Protein AF-A0A3D4YRD6-F1 (afdb_monomer)

Foldseek 3Di:
DDDDPDDPPVVVVQQPDCWWKWKFDQFFTQFTHQNNQVVLVHGGVVRGPHGPVVFFDPVQVVVVVVQNVCCVPPQDWDPWDWTWTAHPVRDTFTWIKTWGWDQDPNDIIIIITIGGCPVVVVVVVVVVVVVVVVVCCQQVPCWWKFKAFLVQATPFIHPNNCVVQVHDGVRRNVDGPLVFFDPVCSVVVVVVSVCCQVVVDQKDWDWGWTQHPVRDIFIKTKIKGFDADPVRGGGIIMITIDGCRVVVVVVVVVVVVVVVVVVVVLVVVLVVLLVVLVVLLVVLVVCVVVPPDPVCVVVSVVSNVVSVVSNVVSVVVVVVVCPDPDDPPPDDDDDDDPDDDDDDDDDDDDD

Nearest PDB structures (foldseek):
  9bkv-assembly1_B  TM=5.537E-01  e=3.696E-16  Escherichia coli
  9ce0-assembly1_B  TM=4.948E-01  e=9.786E-17  Escherichia coli
  4zp4-assembly1_A  TM=4.596E-01  e=4.567E-14  Mus musculus
  4zpk-assembly1_A  TM=4.489E-01  e=8.592E-13  Mus musculus
  5sy5-assembly4_E  TM=4.070E-01  e=6.514E-13  Mus musculus

Solvent-accessible surface area (backbone atoms only — not comparable to full-atom values): 19659 Å² total; per-residue (Å²): 136,85,79,77,81,79,76,79,62,61,64,60,53,54,44,69,33,100,52,25,38,35,31,30,43,100,63,20,27,72,40,46,20,55,49,33,18,51,72,34,64,48,55,37,78,79,47,42,69,38,48,53,67,78,31,39,30,75,90,32,41,66,60,51,54,51,50,52,55,45,37,75,72,70,63,52,52,62,75,76,39,82,38,37,33,30,24,77,85,67,50,76,42,45,25,35,39,36,47,37,71,44,76,53,96,89,36,82,30,29,43,33,44,43,41,80,38,51,70,57,53,49,51,54,47,53,49,51,53,48,54,50,52,50,52,48,52,50,50,69,32,88,44,18,34,32,34,28,36,84,90,39,32,35,75,44,58,21,55,38,34,24,65,75,35,64,42,55,52,70,66,45,48,78,35,41,62,62,80,36,34,36,76,90,49,36,66,62,50,51,51,52,51,48,35,45,75,71,60,78,38,67,60,52,75,47,78,49,45,35,46,28,70,90,71,48,77,45,38,30,42,39,37,40,37,66,41,59,49,97,87,68,47,68,66,33,31,42,39,40,37,38,84,40,45,68,59,51,54,52,52,49,52,47,55,51,50,53,53,49,50,53,53,50,54,52,49,53,54,49,51,51,55,48,51,57,38,49,51,55,40,52,52,44,53,47,45,58,72,73,65,54,52,88,82,48,48,66,57,46,52,48,51,41,53,52,38,52,50,51,52,53,53,52,55,54,52,50,67,71,68,64,74,72,98,75,74,83,79,89,68,94,75,89,82,83,89,91,79,82,83,88,82,82,86,84,77,94,80,90,133

Radius of gyration: 48.42 Å; Cα contacts (8 Å, |Δi|>4): 458; chains: 1; bounding box: 108×73×154 Å

Secondary structure (DSSP, 8-state):
---------HHHHHHT-SSEEEEE-SS-EEEE-HHHHHHTTS-HHHHTTS-GGGGB-GGGHHHHHHHHHHHHHH---PSPEEEEEE-TT--EEEEEEEEEEEEETTEEEEEEEEEE-HHHHHHHHHHHHHHHHHHHHHHH-SSEEEEE-TTSBEEEE-HHHHHHHT--HHHHHTSBGGGGB-HHHHHHHHHHHHHHHTTS-SEEEEEEEEE-TTS-EEEEEEEEEEEE-TTS-EEEEEEEEEE-HHHHHHHHHHHHHHHHHHHHHHHHHHHHHHHHHHHHHHHHHHHHHTT--TTTHHHHHHHHHHHHHHHHHHHHHHHHTT--S---------------PPPPP------

Sequence (351 aa):
MSSEPTTPDYRTIIESAPEAIVVYTPEKFLFLNSFAAEQLGSDPASLVGRSIMEFVHPDSAPVVIERIRELLKSGVGGGPLEVRFVSVSGTVIPAEIVSVPIIFEGQQAFLGLIRDISKRAEMERALRESEEKFGNAFRHSPHGMAFVSPDGRWLKANRALCEMLGYSEDELLERRFVDITHPDDVSTDVEQLHRLVAREISSYHRVKRYLTKDGGTICVSLAVSAVHNAEGLPIYFIGQIQDITRDRQLEEQRADAERMAGITETTIAVAHEMNNVLTVLMMNAQLLEDHASPEEIPEIAAEILSASSRIAATVQRLRKLGVPESVEYLGENKMLDLSHKPLKKPSKRGK

pLDDT: mean 84.65, std 17.02, range [24.73, 98.12]

Structure (mmCIF, N/CA/C/O backbone):
data_AF-A0A3D4YRD6-F1
#
_entry.id   AF-A0A3D4YRD6-F1
#
loop_
_atom_site.group_PDB
_atom_site.id
_atom_site.type_symbol
_atom_site.label_atom_id
_atom_site.label_alt_id
_atom_site.label_comp_id
_atom_site.label_asym_id
_atom_site.label_entity_id
_atom_site.label_seq_id
_atom_site.pdbx_PDB_ins_code
_atom_site.Cartn_x
_atom_site.Cartn_y
_atom_site.Cartn_z
_atom_site.occupancy
_atom_site.B_iso_or_equiv
_atom_site.auth_seq_id
_atom_site.auth_comp_id
_atom_site.auth_asym_id
_atom_site.auth_atom_id
_atom_site.pdbx_PDB_model_num
ATOM 1 N N . MET A 1 1 ? 32.145 32.328 -65.018 1.00 39.47 1 MET A N 1
ATOM 2 C CA . MET A 1 1 ? 32.739 31.565 -63.902 1.00 39.47 1 MET A CA 1
ATOM 3 C C . MET A 1 1 ? 31.588 30.907 -63.172 1.00 39.47 1 MET A C 1
ATOM 5 O O . MET A 1 1 ? 30.889 31.583 -62.433 1.00 39.47 1 MET A O 1
ATOM 9 N N . SER A 1 2 ? 31.307 29.649 -63.505 1.00 37.97 2 SER A N 1
ATOM 10 C CA . SER A 1 2 ? 30.264 28.861 -62.848 1.00 37.97 2 SER A CA 1
ATOM 11 C C . SER A 1 2 ? 30.845 28.291 -61.560 1.00 37.97 2 SER A C 1
ATOM 13 O O . SER A 1 2 ? 31.804 27.529 -61.614 1.00 37.97 2 SER A O 1
ATOM 15 N N . SER A 1 3 ? 30.309 28.707 -60.417 1.00 43.44 3 SER A N 1
ATOM 16 C CA . SER A 1 3 ? 30.557 28.072 -59.126 1.00 43.44 3 SER A CA 1
ATOM 17 C C . SER A 1 3 ? 29.750 26.776 -59.066 1.00 43.44 3 SER A C 1
ATOM 19 O O . SER A 1 3 ? 28.518 26.823 -59.049 1.00 43.44 3 SER A O 1
ATOM 21 N N . GLU A 1 4 ? 30.432 25.634 -59.080 1.00 42.34 4 GLU A N 1
ATOM 22 C CA . GLU A 1 4 ? 29.824 24.346 -58.742 1.00 42.34 4 GLU A CA 1
ATOM 23 C C . GLU A 1 4 ? 29.239 24.403 -57.319 1.00 42.34 4 GLU A C 1
ATOM 25 O O . GLU 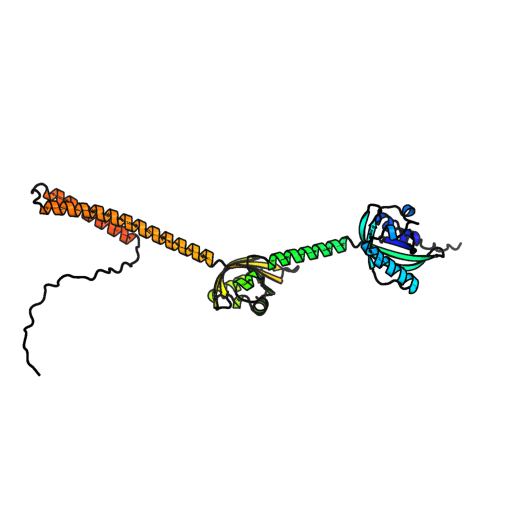A 1 4 ? 29.856 24.998 -56.430 1.00 42.34 4 GLU A O 1
ATOM 30 N N . PRO A 1 5 ? 28.055 23.817 -57.073 1.00 47.97 5 PRO A N 1
ATOM 31 C CA . PRO A 1 5 ? 27.544 23.671 -55.720 1.00 47.97 5 PRO A CA 1
ATOM 32 C C . PRO A 1 5 ? 28.448 22.694 -54.960 1.00 47.97 5 PRO A C 1
ATOM 34 O O . PRO A 1 5 ? 28.587 21.534 -55.345 1.00 47.97 5 PRO A O 1
ATOM 37 N N . THR A 1 6 ? 29.066 23.171 -53.882 1.00 55.88 6 THR A N 1
ATOM 38 C CA . THR A 1 6 ? 29.814 22.366 -52.915 1.00 55.88 6 THR A CA 1
ATOM 39 C C . THR A 1 6 ? 28.922 21.220 -52.444 1.00 55.88 6 THR A C 1
ATOM 41 O O . THR A 1 6 ? 27.894 21.449 -51.806 1.00 55.88 6 THR A O 1
ATOM 44 N N . THR A 1 7 ? 29.283 19.982 -52.785 1.00 54.50 7 THR A N 1
ATOM 45 C CA . THR A 1 7 ? 28.629 18.781 -52.256 1.00 54.50 7 THR A CA 1
ATOM 46 C C . THR A 1 7 ? 28.577 18.870 -50.729 1.00 54.50 7 THR A C 1
ATOM 48 O O . THR A 1 7 ? 29.619 19.138 -50.124 1.00 54.50 7 THR A O 1
ATOM 51 N N . PRO A 1 8 ? 27.409 18.672 -50.089 1.00 57.81 8 PRO A N 1
ATOM 52 C CA . PRO A 1 8 ? 27.334 18.626 -48.637 1.00 57.81 8 PRO A CA 1
ATOM 53 C C . PRO A 1 8 ? 28.269 17.536 -48.111 1.00 57.81 8 PRO A C 1
ATOM 55 O O . PRO A 1 8 ? 28.270 16.408 -48.608 1.00 57.81 8 PRO A O 1
ATOM 58 N N . ASP A 1 9 ? 29.084 17.885 -47.120 1.00 77.81 9 ASP A N 1
ATOM 59 C CA . ASP A 1 9 ? 30.034 16.961 -46.517 1.00 77.81 9 ASP A CA 1
ATOM 60 C C . ASP A 1 9 ? 29.302 15.982 -45.587 1.00 77.81 9 ASP A C 1
ATOM 62 O O . ASP A 1 9 ? 29.193 16.181 -44.375 1.00 77.81 9 ASP A O 1
ATOM 66 N N . TYR A 1 10 ? 28.760 14.914 -46.178 1.00 78.94 10 TYR A N 1
ATOM 67 C CA . TYR A 1 10 ? 28.071 13.838 -45.463 1.00 78.94 10 TYR A CA 1
ATOM 68 C C . TYR A 1 10 ? 28.936 13.202 -44.368 1.00 78.94 10 TYR A C 1
ATOM 70 O O . TYR A 1 10 ? 28.396 12.681 -43.393 1.00 78.94 10 TYR A O 1
ATOM 78 N N . ARG A 1 11 ? 30.269 13.278 -44.490 1.00 80.19 11 ARG A N 1
ATOM 79 C CA . ARG A 1 11 ? 31.194 12.781 -43.471 1.00 80.19 11 ARG A CA 1
ATOM 80 C C . ARG A 1 11 ? 31.084 13.599 -42.193 1.00 80.19 11 ARG A C 1
ATOM 82 O O . ARG A 1 11 ? 30.939 13.018 -41.127 1.00 80.19 11 ARG A O 1
ATOM 89 N N . THR A 1 12 ? 31.059 14.925 -42.305 1.00 82.62 12 THR A N 1
ATOM 90 C CA . THR A 1 12 ? 30.872 15.813 -41.148 1.00 82.62 12 THR A CA 1
ATOM 91 C C . THR A 1 12 ? 29.523 15.577 -40.457 1.00 82.62 12 THR A C 1
ATOM 93 O O . THR A 1 12 ? 29.452 15.616 -39.228 1.00 82.62 12 THR A O 1
ATOM 96 N N . ILE A 1 13 ? 28.464 15.274 -41.218 1.00 84.50 13 ILE A N 1
ATOM 97 C CA . ILE A 1 13 ? 27.135 14.962 -40.662 1.00 84.50 13 ILE A CA 1
ATOM 98 C C . ILE A 1 13 ? 27.170 13.666 -39.842 1.00 84.50 13 ILE A C 1
ATOM 100 O O . ILE A 1 13 ? 26.689 13.653 -38.713 1.00 84.50 13 ILE A O 1
ATOM 104 N N . ILE A 1 14 ? 27.743 12.591 -40.393 1.00 88.69 14 ILE A N 1
ATOM 105 C CA . ILE A 1 14 ? 27.849 11.291 -39.708 1.00 88.69 14 ILE A CA 1
ATOM 106 C C . ILE A 1 14 ? 28.752 11.398 -38.471 1.00 88.69 14 ILE A C 1
ATOM 108 O O . ILE A 1 14 ? 28.431 10.847 -37.419 1.00 88.69 14 ILE A O 1
ATOM 112 N N . GLU A 1 15 ? 29.852 12.143 -38.580 1.00 88.25 15 GLU A N 1
ATOM 113 C CA . GLU A 1 15 ? 30.809 12.332 -37.490 1.00 88.25 15 GLU A CA 1
ATOM 114 C C . GLU A 1 15 ? 30.209 13.108 -36.313 1.00 88.25 15 GLU A C 1
ATOM 116 O O . GLU A 1 15 ? 30.472 12.787 -35.158 1.00 88.25 15 GLU A O 1
ATOM 121 N N . SER A 1 16 ? 29.361 14.097 -36.609 1.00 83.19 16 SER A N 1
ATOM 122 C CA . SER A 1 16 ? 28.726 14.962 -35.603 1.00 83.19 16 SER A CA 1
ATOM 123 C C . SER A 1 16 ? 27.369 14.436 -35.121 1.00 83.19 16 SER A C 1
ATOM 125 O O . SER A 1 16 ? 26.697 15.106 -34.334 1.00 83.19 16 SER A O 1
ATOM 127 N N . ALA A 1 17 ? 26.921 13.280 -35.619 1.00 88.56 17 ALA A N 1
ATOM 128 C CA . ALA A 1 17 ? 25.635 12.709 -35.251 1.00 88.56 17 ALA A CA 1
ATOM 129 C C . ALA A 1 17 ? 25.641 12.286 -33.768 1.00 88.56 17 ALA A C 1
ATOM 131 O O . ALA A 1 17 ? 26.529 11.535 -33.360 1.00 88.56 17 ALA A O 1
ATOM 132 N N . PRO A 1 18 ? 24.639 12.686 -32.960 1.00 87.75 18 PRO A N 1
ATOM 133 C CA . PRO A 1 18 ? 24.501 12.254 -31.567 1.00 87.75 18 PRO A CA 1
ATOM 134 C C . PRO A 1 18 ? 23.902 10.837 -31.466 1.00 87.75 18 PRO A C 1
ATOM 136 O O . PRO A 1 18 ? 23.052 10.560 -30.621 1.00 87.75 18 PRO A O 1
ATOM 139 N N . GLU A 1 19 ? 24.290 9.955 -32.381 1.00 90.44 19 GLU A N 1
ATOM 140 C CA . GLU A 1 19 ? 23.866 8.561 -32.456 1.00 90.44 19 GLU A CA 1
ATOM 141 C C . GLU A 1 19 ? 25.090 7.724 -32.836 1.00 90.44 19 GLU A C 1
ATOM 143 O O . GLU A 1 19 ? 25.950 8.183 -33.594 1.00 90.44 19 GLU A O 1
ATOM 148 N N . ALA A 1 20 ? 25.216 6.522 -32.270 1.00 94.50 20 ALA A N 1
ATOM 149 C CA . ALA A 1 20 ? 26.377 5.683 -32.529 1.00 94.50 20 ALA A CA 1
ATOM 150 C C . ALA A 1 20 ? 26.211 5.021 -33.896 1.00 94.50 20 ALA A C 1
ATOM 152 O O . ALA A 1 20 ? 25.318 4.198 -34.105 1.00 94.50 20 ALA A O 1
ATOM 153 N N . ILE A 1 21 ? 27.075 5.408 -34.832 1.00 95.56 21 ILE A N 1
ATOM 154 C CA . ILE A 1 21 ? 27.045 4.936 -36.212 1.00 95.56 21 ILE A CA 1
ATOM 155 C C . ILE A 1 21 ? 28.297 4.110 -36.459 1.00 95.56 21 ILE A C 1
ATOM 157 O O . ILE A 1 21 ? 29.418 4.595 -36.297 1.00 95.56 21 ILE A O 1
ATOM 161 N N . VAL A 1 22 ? 28.101 2.869 -36.896 1.00 95.50 22 VAL A N 1
ATOM 162 C CA . VAL A 1 22 ? 29.190 1.947 -37.220 1.00 95.50 22 VAL A CA 1
ATOM 163 C C . VAL A 1 22 ? 29.002 1.358 -38.609 1.00 95.50 22 VAL A C 1
ATOM 165 O O . VAL A 1 22 ? 27.892 1.020 -39.011 1.00 95.50 22 VAL A O 1
ATOM 168 N N . VAL A 1 23 ? 30.097 1.185 -39.342 1.00 95.56 23 VAL A N 1
ATOM 169 C CA . VAL A 1 23 ? 30.136 0.317 -40.520 1.00 95.56 23 VAL A CA 1
ATOM 170 C C . VAL A 1 23 ? 30.997 -0.879 -40.185 1.00 95.56 23 VAL A C 1
ATOM 172 O O . VAL A 1 23 ? 32.118 -0.724 -39.702 1.00 95.56 23 VAL A O 1
ATOM 175 N N . TYR A 1 24 ? 30.493 -2.079 -40.436 1.00 95.25 24 TYR A N 1
ATOM 176 C CA . TYR A 1 24 ? 31.193 -3.297 -40.067 1.00 95.25 24 TYR A CA 1
ATOM 177 C C . TYR A 1 24 ? 30.973 -4.432 -41.058 1.00 95.25 24 TYR A C 1
ATOM 179 O O . TYR A 1 24 ? 30.022 -4.467 -41.834 1.00 95.25 24 TYR A O 1
ATOM 187 N N . THR A 1 25 ? 31.882 -5.389 -41.003 1.00 94.44 25 THR A N 1
ATOM 188 C CA . THR A 1 25 ? 31.773 -6.708 -41.632 1.00 94.44 25 THR A CA 1
ATOM 189 C C . THR A 1 25 ? 31.546 -7.739 -40.529 1.00 94.44 25 THR A C 1
ATOM 191 O O . THR A 1 25 ? 31.795 -7.420 -39.366 1.00 94.44 25 THR A O 1
ATOM 194 N N . PRO A 1 26 ? 31.150 -8.986 -40.840 1.00 91.31 26 PRO A N 1
ATOM 195 C CA . PRO A 1 26 ? 31.038 -10.037 -39.824 1.00 91.31 26 PRO A CA 1
ATOM 196 C C . PRO A 1 26 ? 32.294 -10.213 -38.957 1.00 91.31 26 PRO A C 1
ATOM 198 O O . PRO A 1 26 ? 32.199 -10.704 -37.837 1.00 91.31 26 PRO A O 1
ATOM 201 N N . GLU A 1 27 ? 33.458 -9.825 -39.482 1.00 91.56 27 GLU A N 1
ATOM 202 C CA . GLU A 1 27 ? 34.746 -9.997 -38.823 1.00 91.56 27 GLU A CA 1
ATOM 203 C C . GLU A 1 27 ? 35.192 -8.772 -38.036 1.00 91.56 27 GLU A C 1
ATOM 205 O O . GLU A 1 27 ? 35.807 -8.952 -36.995 1.00 91.56 27 GLU A O 1
ATOM 210 N N . LYS A 1 28 ? 34.940 -7.548 -38.519 1.00 95.62 28 LYS A N 1
ATOM 211 C CA . LYS A 1 28 ? 35.575 -6.333 -37.981 1.00 95.62 28 LYS A CA 1
ATOM 212 C C . LYS A 1 28 ? 34.838 -5.035 -38.290 1.00 95.62 28 LYS A C 1
ATOM 214 O O . LYS A 1 28 ? 34.106 -4.956 -39.283 1.00 95.62 28 LYS A O 1
ATOM 219 N N . PHE A 1 29 ? 35.112 -3.997 -37.501 1.00 96.50 29 PHE A N 1
ATOM 220 C CA . PHE A 1 29 ? 34.695 -2.628 -37.812 1.00 96.50 29 PHE A CA 1
ATOM 221 C C . PHE A 1 29 ? 35.486 -2.051 -38.993 1.00 96.50 29 PHE A C 1
ATOM 223 O O . PHE A 1 29 ? 36.707 -2.188 -39.063 1.00 96.50 29 PHE A O 1
ATOM 230 N N . LEU A 1 30 ? 34.787 -1.387 -39.911 1.00 95.69 30 LEU A N 1
ATOM 231 C CA . LEU A 1 30 ? 35.360 -0.606 -41.013 1.00 95.69 30 LEU A CA 1
ATOM 232 C C . LEU A 1 30 ? 35.327 0.899 -40.720 1.00 95.69 30 LEU A C 1
ATOM 234 O O . LEU A 1 30 ? 36.216 1.625 -41.147 1.00 95.69 30 LEU A O 1
ATOM 238 N N . PHE A 1 31 ? 34.316 1.358 -39.983 1.00 94.88 31 PHE A N 1
ATOM 239 C CA . PHE A 1 31 ? 34.159 2.750 -39.573 1.00 94.88 31 PHE A CA 1
ATOM 240 C C . PHE A 1 31 ? 33.358 2.826 -38.271 1.00 94.88 31 PHE A C 1
ATOM 242 O O . PHE A 1 31 ? 32.445 2.028 -38.061 1.00 94.88 31 PHE A O 1
ATOM 249 N N . LEU A 1 32 ? 33.676 3.804 -37.427 1.00 95.38 32 LEU A N 1
ATOM 250 C CA . LEU A 1 32 ? 32.860 4.236 -36.296 1.00 95.38 32 LEU A CA 1
ATOM 251 C C . LEU A 1 32 ? 32.930 5.764 -36.242 1.00 95.38 32 LEU A C 1
ATOM 253 O O . LEU A 1 32 ? 34.019 6.312 -36.421 1.00 95.38 32 LEU A O 1
ATOM 257 N N . ASN A 1 33 ? 31.812 6.443 -35.985 1.00 94.94 33 ASN A N 1
ATOM 258 C CA . ASN A 1 33 ? 31.866 7.873 -35.679 1.00 94.94 33 ASN A CA 1
ATOM 259 C C . ASN A 1 33 ? 32.429 8.113 -34.267 1.00 94.94 33 ASN A C 1
ATOM 261 O O . ASN A 1 33 ? 32.451 7.204 -33.430 1.00 94.94 33 ASN A O 1
ATOM 265 N N . SER A 1 34 ? 32.853 9.349 -33.988 1.00 93.31 34 SER A N 1
ATOM 266 C CA . SER A 1 34 ? 33.369 9.749 -32.670 1.00 93.31 34 SER A CA 1
ATOM 267 C C . SER A 1 34 ? 32.424 9.364 -31.531 1.00 93.31 34 SER A C 1
ATOM 269 O O . SER A 1 34 ? 32.873 8.803 -30.537 1.00 93.31 34 SER A O 1
ATOM 271 N N . PHE A 1 35 ? 31.111 9.548 -31.705 1.00 94.06 35 PHE A N 1
ATOM 272 C CA . PHE A 1 35 ? 30.125 9.197 -30.681 1.00 94.06 35 PHE A CA 1
ATOM 273 C C . PHE A 1 35 ? 30.115 7.691 -30.346 1.00 94.06 35 PHE A C 1
ATOM 275 O O . PHE A 1 35 ? 30.119 7.318 -29.173 1.00 94.06 35 PHE A O 1
ATOM 282 N N . ALA A 1 36 ? 30.150 6.806 -31.350 1.00 93.75 36 ALA A N 1
ATOM 283 C CA . ALA A 1 36 ? 30.223 5.359 -31.127 1.00 93.75 36 ALA A CA 1
ATOM 284 C C . ALA A 1 36 ? 31.536 4.940 -30.445 1.00 93.75 36 ALA A C 1
ATOM 286 O O . ALA A 1 36 ? 31.534 4.078 -29.564 1.00 93.75 36 ALA A O 1
ATOM 287 N N . ALA A 1 37 ? 32.656 5.548 -30.839 1.00 92.88 37 ALA A N 1
ATOM 288 C CA . ALA A 1 37 ? 33.956 5.249 -30.249 1.00 92.88 37 ALA A CA 1
ATOM 289 C C . ALA A 1 37 ? 34.035 5.688 -28.776 1.00 92.88 37 ALA A C 1
ATOM 291 O O . ALA A 1 37 ? 34.474 4.908 -27.926 1.00 92.88 37 ALA A O 1
ATOM 292 N N . GLU A 1 38 ? 33.519 6.880 -28.461 1.00 91.56 38 GLU A N 1
ATOM 293 C CA . GLU A 1 38 ? 33.413 7.393 -27.092 1.00 91.56 38 GLU A CA 1
ATOM 294 C C . GLU A 1 38 ? 32.582 6.468 -26.195 1.00 91.56 38 GLU A C 1
ATOM 296 O O . GLU A 1 38 ? 33.012 6.153 -25.085 1.00 91.56 38 GLU A O 1
ATOM 301 N N . GLN A 1 39 ? 31.440 5.959 -26.680 1.00 89.75 39 GLN A N 1
ATOM 302 C CA . GLN A 1 39 ? 30.630 4.986 -25.933 1.00 89.75 39 GLN A CA 1
ATOM 303 C C . GLN A 1 39 ? 31.389 3.686 -25.640 1.00 89.75 39 GLN A C 1
ATOM 305 O O . GLN A 1 39 ? 31.255 3.114 -24.559 1.00 89.75 39 GLN A O 1
ATOM 310 N N . LEU A 1 40 ? 32.227 3.228 -26.572 1.00 90.00 40 LEU A N 1
ATOM 311 C CA . LEU A 1 40 ? 33.092 2.064 -26.368 1.00 90.00 40 LEU A CA 1
ATOM 312 C C . LEU A 1 40 ? 34.350 2.381 -25.539 1.00 90.00 40 LEU A C 1
ATOM 314 O O . LEU A 1 40 ? 35.116 1.466 -25.220 1.00 90.00 40 LEU A O 1
ATOM 318 N N . GLY A 1 41 ? 34.545 3.641 -25.140 1.00 89.44 41 GLY A N 1
ATOM 319 C CA . GLY A 1 41 ? 35.649 4.091 -24.296 1.00 89.44 41 GLY A CA 1
ATOM 320 C C . GLY A 1 41 ? 36.997 4.128 -25.017 1.00 89.44 41 GLY A C 1
ATOM 321 O O . GLY A 1 41 ? 38.024 3.863 -24.394 1.00 89.44 41 GLY A O 1
ATOM 322 N N . SER A 1 42 ? 37.010 4.394 -26.325 1.00 92.69 42 SER A N 1
ATOM 323 C CA . SER A 1 42 ? 38.236 4.442 -27.130 1.00 92.69 42 SER A CA 1
ATOM 324 C C . SER A 1 42 ? 38.128 5.470 -28.260 1.00 92.69 42 SER A C 1
ATOM 326 O O . SER A 1 42 ? 37.093 6.104 -28.435 1.00 92.69 42 SER A O 1
ATOM 328 N N . ASP A 1 43 ? 39.202 5.668 -29.019 1.00 92.38 43 ASP A N 1
ATOM 329 C CA . ASP A 1 43 ? 39.184 6.512 -30.212 1.00 92.38 43 ASP A CA 1
ATOM 330 C C . ASP A 1 43 ? 38.827 5.689 -31.469 1.00 92.38 43 ASP A C 1
ATOM 332 O O . ASP A 1 43 ? 39.125 4.490 -31.527 1.00 92.38 43 ASP A O 1
ATOM 336 N N . PRO A 1 44 ? 38.216 6.299 -32.505 1.00 91.81 44 PRO A N 1
ATOM 337 C CA . PRO A 1 44 ? 37.811 5.571 -33.707 1.00 91.81 44 PRO A CA 1
ATOM 338 C C . PRO A 1 44 ? 38.955 4.812 -34.395 1.00 91.81 44 PRO A C 1
ATOM 340 O O . PRO A 1 44 ? 38.750 3.693 -34.866 1.00 91.81 44 PRO A O 1
ATOM 343 N N . ALA A 1 45 ? 40.165 5.383 -34.442 1.00 92.19 45 ALA A N 1
ATOM 344 C CA . ALA A 1 45 ? 41.296 4.788 -35.154 1.00 92.19 45 ALA A CA 1
ATOM 345 C C . ALA A 1 45 ? 41.797 3.502 -34.477 1.00 92.19 45 ALA A C 1
ATOM 347 O O . ALA A 1 45 ? 42.200 2.569 -35.169 1.00 92.19 45 ALA A O 1
ATOM 348 N N . SER A 1 46 ? 41.711 3.426 -33.147 1.00 92.69 46 SER A N 1
ATOM 349 C CA . SER A 1 46 ? 42.026 2.222 -32.368 1.00 92.69 46 SER A CA 1
ATOM 350 C C . SER A 1 46 ? 40.975 1.111 -32.490 1.00 92.69 46 SER A C 1
ATOM 352 O O . SER A 1 46 ? 41.271 -0.051 -32.200 1.00 92.69 46 SER A O 1
ATOM 354 N N . LEU A 1 47 ? 39.741 1.446 -32.879 1.00 92.81 47 LEU A N 1
ATOM 355 C CA . LEU A 1 47 ? 38.627 0.498 -32.984 1.00 92.81 47 LEU A CA 1
ATOM 356 C C . LEU A 1 47 ? 38.438 -0.057 -34.400 1.00 92.81 47 LEU A C 1
ATOM 358 O O . LEU A 1 47 ? 38.023 -1.209 -34.558 1.00 92.81 47 LEU A O 1
ATOM 362 N N . VAL A 1 48 ? 38.763 0.723 -35.434 1.00 95.56 48 VAL A N 1
ATOM 363 C CA . VAL A 1 48 ? 38.716 0.255 -36.825 1.00 95.56 48 VAL A CA 1
ATOM 364 C C . VAL A 1 48 ? 39.665 -0.933 -37.013 1.00 95.56 48 VAL A C 1
ATOM 366 O O . VAL A 1 48 ? 40.823 -0.918 -36.607 1.00 95.56 48 VAL A O 1
ATOM 369 N N . GLY A 1 49 ? 39.163 -1.993 -37.643 1.00 94.19 49 GLY A N 1
ATOM 370 C CA . GLY A 1 49 ? 39.903 -3.226 -37.892 1.00 94.19 49 GLY A CA 1
ATOM 371 C C . GLY A 1 49 ? 39.824 -4.269 -36.775 1.00 94.19 49 GLY A C 1
ATOM 372 O O . GLY A 1 49 ? 40.127 -5.433 -37.044 1.00 94.19 49 GLY A O 1
ATOM 373 N N . ARG A 1 50 ? 39.373 -3.902 -35.568 1.00 95.94 50 ARG A N 1
ATOM 374 C CA . ARG A 1 50 ? 39.144 -4.852 -34.468 1.00 95.94 50 ARG A CA 1
ATOM 375 C C . ARG A 1 50 ? 37.892 -5.680 -34.691 1.00 95.94 50 ARG A C 1
ATOM 377 O O . ARG A 1 50 ? 36.973 -5.247 -35.394 1.00 95.94 50 ARG A O 1
ATOM 384 N N . SER A 1 51 ? 37.849 -6.856 -34.067 1.00 95.25 51 SER A N 1
ATOM 385 C CA . SER A 1 51 ? 36.703 -7.738 -34.215 1.00 95.25 51 SER A CA 1
ATOM 386 C C . SER A 1 51 ? 35.475 -7.178 -33.521 1.00 95.25 51 SER A C 1
ATOM 388 O O . SER A 1 51 ? 35.532 -6.795 -32.355 1.00 95.25 51 SER A O 1
ATOM 390 N N . ILE A 1 52 ? 34.335 -7.179 -34.218 1.00 93.75 52 ILE A N 1
ATOM 391 C CA . ILE A 1 52 ? 33.066 -6.732 -33.628 1.00 93.75 52 ILE A CA 1
ATOM 392 C C . ILE A 1 52 ? 32.671 -7.593 -32.422 1.00 93.75 52 ILE A C 1
ATOM 394 O O . ILE A 1 52 ? 32.052 -7.097 -31.487 1.00 93.75 52 ILE A O 1
ATOM 398 N N . MET A 1 53 ? 33.061 -8.873 -32.420 1.00 94.12 53 MET A N 1
ATOM 399 C CA . MET A 1 53 ? 32.713 -9.821 -31.360 1.00 94.12 53 MET A CA 1
ATOM 400 C C . MET A 1 53 ? 33.492 -9.567 -30.067 1.00 94.12 53 MET A C 1
ATOM 402 O O . MET A 1 53 ? 33.043 -10.005 -29.015 1.00 94.12 53 MET A O 1
ATOM 406 N N . GLU A 1 54 ? 34.609 -8.827 -30.112 1.00 93.50 54 GLU A N 1
ATOM 407 C CA . GLU A 1 54 ? 35.320 -8.383 -28.899 1.00 93.50 54 GLU A CA 1
ATOM 408 C C . GLU A 1 54 ? 34.454 -7.465 -28.027 1.00 93.50 54 GLU A C 1
ATOM 410 O O . GLU A 1 54 ? 34.659 -7.388 -26.819 1.00 93.50 54 GLU A O 1
ATOM 415 N N . PHE A 1 55 ? 33.480 -6.789 -28.640 1.00 93.88 55 PHE A N 1
ATOM 416 C CA . PHE A 1 55 ? 32.624 -5.803 -27.989 1.00 93.88 55 PHE A CA 1
ATOM 417 C C . PHE A 1 55 ? 31.210 -6.323 -27.756 1.00 93.88 55 PHE A C 1
ATOM 419 O O . PHE A 1 55 ? 30.373 -5.578 -27.265 1.00 93.88 55 PHE A O 1
ATOM 426 N N . VAL A 1 56 ? 30.908 -7.578 -28.093 1.00 94.31 56 VAL A N 1
ATOM 427 C CA . VAL A 1 56 ? 29.594 -8.185 -27.849 1.00 94.31 56 VAL A CA 1
ATOM 428 C C . VAL A 1 56 ? 29.673 -9.031 -26.585 1.00 94.31 56 VAL A C 1
ATOM 430 O O . VAL A 1 56 ? 30.525 -9.908 -26.458 1.00 94.31 56 VAL A O 1
ATOM 433 N N . HIS A 1 57 ? 28.762 -8.796 -25.644 1.00 95.69 57 HIS A N 1
ATOM 434 C CA . HIS A 1 57 ? 28.674 -9.601 -24.433 1.00 95.69 57 HIS A CA 1
ATOM 435 C C . HIS A 1 57 ? 28.374 -11.071 -24.786 1.00 95.69 57 HIS A C 1
ATOM 437 O O . HIS A 1 57 ? 27.534 -11.313 -25.660 1.00 95.69 57 HIS A O 1
ATOM 443 N N . PRO A 1 58 ? 28.968 -12.062 -24.089 1.00 94.06 58 PRO A N 1
ATOM 444 C CA . PRO A 1 58 ? 28.768 -13.484 -24.382 1.00 94.06 58 PRO A CA 1
ATOM 445 C C . PRO A 1 58 ? 27.297 -13.906 -24.518 1.00 94.06 58 PRO A C 1
ATOM 447 O O . PRO A 1 58 ? 26.952 -14.613 -25.460 1.00 94.06 58 PRO A O 1
ATOM 450 N N . ASP A 1 59 ? 26.416 -13.406 -23.645 1.00 94.69 59 ASP A N 1
ATOM 451 C CA . ASP A 1 59 ? 24.968 -13.679 -23.704 1.00 94.69 59 ASP A CA 1
ATOM 452 C C . ASP A 1 59 ? 24.290 -13.187 -24.993 1.00 94.69 59 ASP A C 1
ATOM 454 O O . ASP A 1 59 ? 23.287 -13.751 -25.425 1.00 94.69 59 ASP A O 1
ATOM 458 N N . SER A 1 60 ? 24.808 -12.120 -25.605 1.00 94.94 60 SER A N 1
ATOM 459 C CA . SER A 1 60 ? 24.266 -11.541 -26.838 1.00 94.94 60 SER A CA 1
ATOM 460 C C . SER A 1 60 ? 24.920 -12.115 -28.097 1.00 94.94 60 SER A C 1
ATOM 462 O O . SER A 1 60 ? 24.362 -11.970 -29.185 1.00 94.94 60 SER A O 1
ATOM 464 N N . ALA A 1 61 ? 26.057 -12.808 -27.977 1.00 93.94 61 ALA A N 1
ATOM 465 C CA . ALA A 1 61 ? 26.798 -13.345 -29.117 1.00 93.94 61 ALA A CA 1
ATOM 466 C C . ALA A 1 61 ? 25.971 -14.299 -30.008 1.00 93.94 61 ALA A C 1
ATOM 468 O O . ALA A 1 61 ? 26.004 -14.117 -31.228 1.00 93.94 61 ALA A O 1
ATOM 469 N N . PRO A 1 62 ? 25.176 -15.258 -29.477 1.00 95.00 62 PRO A N 1
ATOM 470 C CA . PRO A 1 62 ? 24.378 -16.151 -30.321 1.00 95.00 62 PRO A CA 1
ATOM 471 C C . PRO A 1 62 ? 23.382 -15.399 -31.211 1.00 95.00 62 PRO A C 1
ATOM 473 O O . PRO A 1 62 ? 23.278 -15.685 -32.404 1.00 95.00 62 PRO A O 1
ATOM 476 N N . VAL A 1 63 ? 22.705 -14.398 -30.644 1.00 92.88 63 VAL A N 1
ATOM 477 C CA . VAL A 1 63 ? 21.670 -13.622 -31.336 1.00 92.88 63 VAL A CA 1
ATOM 478 C C . VAL A 1 63 ? 22.287 -12.685 -32.377 1.00 92.88 63 VAL A C 1
ATOM 480 O O . VAL A 1 63 ? 21.763 -12.547 -33.481 1.00 92.88 63 VAL A O 1
ATOM 483 N N . VAL A 1 64 ? 23.451 -12.096 -32.080 1.00 92.75 64 VAL A N 1
ATOM 484 C CA . VAL A 1 64 ? 24.205 -11.286 -33.051 1.00 92.75 64 VAL A CA 1
ATOM 485 C C . VAL A 1 64 ? 24.690 -12.140 -34.228 1.00 92.75 64 VAL A C 1
ATOM 487 O O . VAL A 1 64 ? 24.550 -11.729 -35.380 1.00 92.75 64 VAL A O 1
ATOM 490 N N . ILE A 1 65 ? 25.214 -13.345 -33.974 1.00 92.56 65 ILE A N 1
ATOM 491 C CA . ILE A 1 65 ? 25.652 -14.278 -35.028 1.00 92.56 65 ILE A CA 1
ATOM 492 C C . ILE A 1 65 ? 24.481 -14.668 -35.936 1.00 92.56 65 ILE A C 1
ATOM 494 O O . ILE A 1 65 ? 24.626 -14.699 -37.161 1.00 92.56 65 ILE A O 1
ATOM 498 N N . GLU A 1 66 ? 23.324 -14.971 -35.350 1.00 90.81 66 GLU A N 1
ATOM 499 C CA . GLU A 1 66 ? 22.110 -15.274 -36.105 1.00 90.81 66 GLU A CA 1
ATOM 500 C C . GLU A 1 66 ? 21.681 -14.085 -36.968 1.00 90.81 66 GLU A C 1
ATOM 502 O O . GLU A 1 66 ? 21.503 -14.248 -38.177 1.00 90.81 66 GLU A O 1
ATOM 507 N N . ARG A 1 67 ? 21.649 -12.876 -36.396 1.00 89.56 67 ARG A N 1
ATOM 508 C CA . ARG A 1 67 ? 21.297 -11.657 -37.131 1.00 89.56 67 ARG A CA 1
ATOM 509 C C . ARG A 1 67 ? 22.238 -11.381 -38.305 1.00 89.56 67 ARG A C 1
ATOM 511 O O . ARG A 1 67 ? 21.777 -11.037 -39.390 1.00 89.56 67 ARG A O 1
ATOM 518 N N . ILE A 1 68 ? 23.549 -11.558 -38.129 1.00 90.56 68 ILE A N 1
ATOM 519 C CA . ILE A 1 68 ? 24.526 -11.406 -39.222 1.00 90.56 68 ILE A CA 1
ATOM 520 C C . ILE A 1 68 ? 24.267 -12.436 -40.327 1.00 90.56 68 ILE A C 1
ATOM 522 O O . ILE A 1 68 ? 24.313 -12.106 -41.512 1.00 90.56 68 ILE A O 1
ATOM 526 N N . ARG A 1 69 ? 23.957 -13.685 -39.959 1.00 89.50 69 ARG A N 1
ATOM 527 C CA . ARG A 1 69 ? 23.638 -14.742 -40.928 1.00 89.50 69 ARG A CA 1
ATOM 528 C C . ARG A 1 69 ? 22.382 -14.414 -41.736 1.00 89.50 69 ARG A C 1
ATOM 530 O O . ARG A 1 69 ? 22.354 -14.702 -42.931 1.00 89.50 69 ARG A O 1
ATOM 537 N N . GLU A 1 70 ? 21.360 -13.842 -41.108 1.00 87.38 70 GLU A N 1
ATOM 538 C CA . GLU A 1 70 ? 20.146 -13.390 -41.795 1.00 87.38 70 GLU A CA 1
ATOM 539 C C . GLU A 1 70 ? 20.445 -12.256 -42.773 1.00 87.38 70 GLU A C 1
ATOM 541 O O . GLU A 1 70 ? 20.090 -12.364 -43.946 1.00 87.38 70 GLU A O 1
ATOM 546 N N . LEU A 1 71 ? 21.174 -11.231 -42.324 1.00 86.12 71 LEU A N 1
ATOM 547 C CA . LEU A 1 71 ? 21.573 -10.090 -43.150 1.00 86.12 71 LEU A CA 1
ATOM 548 C C . LEU A 1 71 ? 22.338 -10.521 -44.409 1.00 86.12 71 LEU A C 1
ATOM 550 O O . LEU A 1 71 ? 22.066 -10.013 -45.496 1.00 86.12 71 LEU A O 1
ATOM 554 N N . LEU A 1 72 ? 23.251 -11.490 -44.280 1.00 86.00 72 LEU A N 1
ATOM 555 C CA . LEU A 1 72 ? 24.009 -12.049 -45.407 1.00 86.00 72 LEU A CA 1
ATOM 556 C C . LEU A 1 72 ? 23.136 -12.834 -46.398 1.00 86.00 72 LEU A C 1
ATOM 558 O O . LEU A 1 72 ? 23.469 -12.904 -47.578 1.00 86.00 72 LEU A O 1
ATOM 562 N N . LYS A 1 73 ? 22.048 -13.459 -45.932 1.00 84.38 73 LYS A N 1
ATOM 563 C CA . LYS A 1 73 ? 21.182 -14.310 -46.763 1.00 84.38 73 LYS A CA 1
ATOM 564 C C . LYS A 1 73 ? 20.064 -13.538 -47.453 1.00 84.38 73 LYS A C 1
ATOM 566 O O . LYS A 1 73 ? 19.796 -13.791 -48.622 1.00 84.38 73 LYS A O 1
ATOM 571 N N . SER A 1 74 ? 19.362 -12.679 -46.718 1.00 76.94 74 SER A N 1
ATOM 572 C CA . SER A 1 74 ? 18.127 -12.040 -47.186 1.00 76.94 74 SER A CA 1
ATOM 573 C C . SER A 1 74 ? 18.342 -10.618 -47.697 1.00 76.94 74 SER A C 1
ATOM 575 O O . SER A 1 74 ? 17.500 -10.114 -48.434 1.00 76.94 74 SER A O 1
ATOM 577 N N . GLY A 1 75 ? 19.436 -9.957 -47.298 1.00 69.06 75 GLY A N 1
ATOM 578 C CA . GLY A 1 75 ? 19.665 -8.543 -47.593 1.00 69.06 75 GLY A CA 1
ATOM 579 C C . GLY A 1 75 ? 18.662 -7.595 -46.920 1.00 69.06 75 GLY A C 1
ATOM 580 O O . GLY A 1 75 ? 18.638 -6.410 -47.242 1.00 69.06 75 GLY A O 1
ATOM 581 N N . VAL A 1 76 ? 17.833 -8.086 -45.993 1.00 67.19 76 VAL A N 1
ATOM 582 C CA . VAL A 1 76 ? 16.862 -7.272 -45.254 1.00 67.19 76 VAL A CA 1
ATOM 583 C C . VAL A 1 76 ? 17.347 -7.110 -43.821 1.00 67.19 76 VAL A C 1
ATOM 585 O O . VAL A 1 76 ? 17.515 -8.090 -43.095 1.00 67.19 76 VAL A O 1
ATOM 588 N N . GLY A 1 77 ? 17.553 -5.856 -43.414 1.00 63.19 77 GLY A N 1
ATOM 589 C CA . GLY A 1 77 ? 17.732 -5.500 -42.013 1.00 63.19 77 GLY A CA 1
ATOM 590 C C . GLY A 1 77 ? 16.475 -5.842 -41.230 1.00 63.19 77 GLY A C 1
ATOM 591 O O . GLY A 1 77 ? 15.426 -5.247 -41.463 1.00 63.19 77 GLY A O 1
ATOM 592 N N . GLY A 1 78 ? 16.554 -6.831 -40.340 1.00 68.56 78 GLY A N 1
ATOM 593 C CA . GLY A 1 78 ? 15.475 -7.094 -39.389 1.00 68.56 78 GLY A CA 1
ATOM 594 C C . GLY A 1 78 ? 15.211 -5.877 -38.492 1.00 68.56 78 GLY A C 1
ATOM 595 O O . GLY A 1 78 ? 16.031 -4.959 -38.417 1.00 68.56 78 GLY A O 1
ATOM 596 N N . GLY A 1 79 ? 14.087 -5.889 -37.771 1.00 83.44 79 GLY A N 1
ATOM 597 C CA . GLY A 1 79 ? 13.762 -4.852 -36.785 1.00 83.44 79 GLY A CA 1
ATOM 598 C C . GLY A 1 79 ? 14.813 -4.728 -35.670 1.00 83.44 79 GLY A C 1
ATOM 599 O O . GLY A 1 79 ? 15.733 -5.554 -35.600 1.00 83.44 79 GLY A O 1
ATOM 600 N N . PRO A 1 80 ? 14.690 -3.720 -34.795 1.00 89.38 80 PRO A N 1
ATOM 601 C CA . PRO A 1 80 ? 15.689 -3.461 -33.769 1.00 89.38 80 PRO A CA 1
ATOM 602 C C . PRO A 1 80 ? 15.981 -4.675 -32.892 1.00 89.38 80 PRO A C 1
ATOM 604 O O . PRO A 1 80 ? 15.088 -5.469 -32.589 1.00 89.38 80 PRO A O 1
ATOM 607 N N . LEU A 1 81 ? 17.252 -4.840 -32.536 1.00 91.31 81 LEU A N 1
ATOM 608 C CA . LEU A 1 81 ? 17.733 -5.954 -31.735 1.00 91.31 81 LEU A CA 1
ATOM 609 C C . LEU A 1 81 ? 18.382 -5.437 -30.456 1.00 91.31 81 LEU A C 1
ATOM 611 O O . LEU A 1 81 ? 19.360 -4.698 -30.517 1.00 91.31 81 LEU A O 1
ATOM 615 N N . GLU A 1 82 ? 17.883 -5.874 -29.305 1.00 93.31 82 GLU A N 1
ATOM 616 C CA . GLU A 1 82 ? 18.532 -5.599 -28.026 1.00 93.31 82 GLU A CA 1
ATOM 617 C C . GLU A 1 82 ? 19.754 -6.503 -27.835 1.00 93.31 82 GLU A C 1
ATOM 619 O O . GLU A 1 82 ? 19.682 -7.732 -27.912 1.00 93.31 82 GLU A O 1
ATOM 624 N N . VAL A 1 83 ? 20.893 -5.876 -27.575 1.00 93.38 83 VAL A N 1
ATOM 625 C CA . VAL A 1 83 ? 22.190 -6.510 -27.372 1.00 93.38 83 VAL A CA 1
ATOM 626 C C . VAL A 1 83 ? 22.892 -5.860 -26.190 1.00 93.38 83 VAL A C 1
ATOM 628 O O . VAL A 1 83 ? 22.630 -4.720 -25.815 1.00 93.38 83 VAL A O 1
ATOM 631 N N . ARG A 1 84 ? 23.814 -6.589 -25.576 1.00 94.75 84 ARG A N 1
ATOM 632 C CA . ARG A 1 84 ? 24.729 -6.035 -24.584 1.00 94.75 84 ARG A CA 1
ATOM 633 C C . ARG A 1 84 ? 26.089 -5.887 -25.237 1.00 94.75 84 ARG A C 1
ATOM 635 O O . ARG A 1 84 ? 26.678 -6.888 -25.644 1.00 94.75 84 ARG A O 1
ATOM 642 N N . PHE A 1 85 ? 26.571 -4.656 -25.336 1.00 93.44 85 PHE A N 1
ATOM 643 C CA . PHE A 1 85 ? 27.947 -4.384 -25.722 1.00 93.44 85 PHE A CA 1
ATOM 644 C C . PHE A 1 85 ? 28.850 -4.348 -24.490 1.00 93.44 85 PHE A C 1
ATOM 646 O O . PHE A 1 85 ? 28.387 -4.138 -23.371 1.00 93.44 85 PHE A O 1
ATOM 653 N N . VAL A 1 86 ? 30.141 -4.570 -24.698 1.00 93.88 86 VAL A N 1
ATOM 654 C CA . VAL A 1 86 ? 31.190 -4.471 -23.687 1.00 93.88 86 VAL A CA 1
ATOM 655 C C . VAL A 1 86 ? 32.200 -3.448 -24.189 1.00 93.88 86 VAL A C 1
ATOM 657 O O . VAL A 1 86 ? 32.745 -3.602 -25.279 1.00 93.88 86 VAL A O 1
ATOM 660 N N . SER A 1 87 ? 32.420 -2.381 -23.423 1.00 92.38 87 SER A N 1
ATOM 661 C CA . SER A 1 87 ? 33.416 -1.355 -23.743 1.00 92.38 87 SER A CA 1
ATOM 662 C C . SER A 1 87 ? 34.846 -1.893 -23.589 1.00 92.38 87 SER A C 1
ATOM 664 O O . SER A 1 87 ? 35.072 -2.947 -22.990 1.00 92.38 87 SER A O 1
ATOM 666 N N . VAL A 1 88 ? 35.849 -1.129 -24.036 1.00 91.50 88 VAL A N 1
ATOM 667 C CA . VAL A 1 88 ? 37.270 -1.478 -23.825 1.00 91.50 88 VAL A CA 1
ATOM 668 C C . VAL A 1 88 ? 37.623 -1.609 -22.334 1.00 91.50 88 VAL A C 1
ATOM 670 O O . VAL A 1 88 ? 38.489 -2.403 -21.974 1.00 91.50 88 VAL A O 1
ATOM 673 N N . SER A 1 89 ? 36.934 -0.875 -21.455 1.00 89.88 89 SER A N 1
ATOM 674 C CA . SER A 1 89 ? 37.111 -0.958 -19.998 1.00 89.88 89 SER A CA 1
ATOM 675 C C . SER A 1 89 ? 36.376 -2.135 -19.344 1.00 89.88 89 SER A C 1
ATOM 677 O O . SER A 1 89 ? 36.474 -2.301 -18.130 1.00 89.88 89 SER A O 1
ATOM 679 N N . GLY A 1 90 ? 35.621 -2.930 -20.110 1.00 88.62 90 GLY A N 1
ATOM 680 C CA . GLY A 1 90 ? 34.803 -4.032 -19.598 1.00 88.62 90 GLY A CA 1
ATOM 681 C C . GLY A 1 90 ? 33.414 -3.620 -19.098 1.00 88.62 90 GLY A C 1
ATOM 682 O O . GLY A 1 90 ? 32.704 -4.445 -18.524 1.00 88.62 90 GLY A O 1
ATOM 683 N N . THR A 1 91 ? 33.001 -2.365 -19.301 1.00 91.19 91 THR A N 1
ATOM 684 C CA . THR A 1 91 ? 31.667 -1.891 -18.908 1.00 91.19 91 THR A CA 1
ATOM 685 C C . THR A 1 91 ? 30.621 -2.472 -19.850 1.00 91.19 91 THR A C 1
ATOM 687 O O . THR A 1 91 ? 30.757 -2.364 -21.067 1.00 91.19 91 THR A O 1
ATOM 690 N N . VAL A 1 92 ? 29.561 -3.064 -19.298 1.00 92.94 92 VAL A N 1
ATOM 691 C CA . VAL A 1 92 ? 28.451 -3.599 -20.093 1.00 92.94 92 VAL A CA 1
ATOM 692 C C . VAL A 1 92 ? 27.448 -2.490 -20.394 1.00 92.94 92 VAL A C 1
ATOM 694 O O . VAL A 1 92 ? 26.917 -1.874 -19.473 1.00 92.94 92 VAL A O 1
ATOM 697 N N . ILE A 1 93 ? 27.167 -2.273 -21.675 1.00 92.19 93 ILE A N 1
ATOM 698 C CA . ILE A 1 93 ? 26.251 -1.247 -22.175 1.00 92.19 93 ILE A CA 1
ATOM 699 C C . ILE A 1 93 ? 25.075 -1.957 -22.856 1.00 92.19 93 ILE A C 1
ATOM 701 O O . ILE A 1 93 ? 25.259 -2.562 -23.917 1.00 92.19 93 ILE A O 1
ATOM 705 N N . PRO A 1 94 ? 23.867 -1.953 -22.267 1.00 93.44 94 PRO A N 1
ATOM 706 C CA . PRO A 1 94 ? 22.678 -2.409 -22.968 1.00 93.44 94 PRO A CA 1
ATOM 707 C C . PRO A 1 94 ? 22.359 -1.440 -24.110 1.00 93.44 94 PRO A C 1
ATOM 709 O O . PRO A 1 94 ? 22.233 -0.233 -23.908 1.00 93.44 94 PRO A O 1
ATOM 712 N N . ALA A 1 95 ? 22.202 -1.974 -25.313 1.00 92.94 95 ALA A N 1
ATOM 713 C CA . ALA A 1 95 ? 21.940 -1.184 -26.497 1.00 92.94 95 ALA A CA 1
ATOM 714 C C . ALA A 1 95 ? 20.954 -1.874 -27.435 1.00 92.94 95 ALA A C 1
ATOM 716 O O . ALA A 1 95 ? 20.818 -3.092 -27.462 1.00 92.94 95 ALA A O 1
ATOM 717 N N . GLU A 1 96 ? 20.291 -1.072 -28.245 1.00 94.44 96 GLU A N 1
ATOM 718 C CA . GLU A 1 96 ? 19.466 -1.512 -29.353 1.00 94.44 96 GLU A CA 1
ATOM 719 C C . GLU A 1 96 ? 20.239 -1.245 -30.648 1.00 94.44 96 GLU A C 1
ATOM 721 O O . GLU A 1 96 ? 20.712 -0.129 -30.864 1.00 94.44 96 GLU A O 1
ATOM 726 N N . ILE A 1 97 ? 20.404 -2.261 -31.496 1.00 93.12 97 ILE A N 1
ATOM 727 C CA . ILE A 1 97 ? 21.065 -2.132 -32.796 1.00 93.12 97 ILE A CA 1
ATOM 728 C C . ILE A 1 97 ? 20.091 -2.414 -33.939 1.00 93.12 97 ILE A C 1
ATOM 730 O O . ILE A 1 97 ? 19.376 -3.420 -33.952 1.00 93.12 97 ILE A O 1
ATOM 734 N N . VAL A 1 98 ? 20.106 -1.535 -34.936 1.00 93.06 98 VAL A N 1
ATOM 735 C CA . VAL A 1 98 ? 19.498 -1.764 -36.250 1.00 93.06 98 VAL A CA 1
ATOM 736 C C . VAL A 1 98 ? 20.616 -1.789 -37.277 1.00 93.06 98 VAL A C 1
ATOM 738 O O . VAL A 1 98 ? 21.413 -0.857 -37.336 1.00 93.06 98 VAL A O 1
ATOM 741 N N . SER A 1 99 ? 20.652 -2.831 -38.105 1.00 92.19 99 SER A N 1
ATOM 742 C CA . SER A 1 99 ? 21.678 -2.981 -39.136 1.00 92.19 99 SER A CA 1
ATOM 743 C C . SER A 1 99 ? 21.059 -3.162 -40.511 1.00 92.19 99 SER A C 1
ATOM 745 O O . SER A 1 99 ? 20.138 -3.963 -40.679 1.00 92.19 99 SER A O 1
ATOM 747 N N . VAL A 1 100 ? 21.603 -2.462 -41.503 1.00 90.81 100 VAL A N 1
ATOM 748 C CA . VAL A 1 100 ? 21.215 -2.581 -42.915 1.00 90.81 100 VAL A CA 1
ATOM 749 C C . VAL A 1 100 ? 22.438 -2.892 -43.783 1.00 90.81 100 VAL A C 1
ATOM 751 O O . VAL A 1 100 ? 23.529 -2.397 -43.492 1.00 90.81 100 VAL A O 1
ATOM 754 N N . PRO A 1 101 ? 22.308 -3.713 -44.838 1.00 91.12 101 PRO A N 1
ATOM 755 C CA . PRO A 1 101 ? 23.419 -3.990 -45.742 1.00 91.12 101 PRO A CA 1
ATOM 756 C C . PRO A 1 101 ? 23.730 -2.783 -46.627 1.00 91.12 101 PRO A C 1
ATOM 758 O O . PRO A 1 101 ? 22.828 -2.133 -47.155 1.00 91.12 101 PRO A O 1
ATOM 761 N N . ILE A 1 102 ? 25.018 -2.511 -46.815 1.00 91.50 102 ILE A N 1
ATOM 762 C CA . ILE A 1 102 ? 25.535 -1.440 -47.669 1.00 91.50 102 ILE A CA 1
ATOM 763 C C . ILE A 1 102 ? 26.765 -1.914 -48.455 1.00 91.50 102 ILE A C 1
ATOM 765 O O . ILE A 1 102 ? 27.385 -2.930 -48.134 1.00 91.50 102 ILE A O 1
ATOM 769 N N . ILE A 1 103 ? 27.145 -1.147 -49.476 1.00 91.44 103 ILE A N 1
ATOM 770 C CA . ILE A 1 103 ? 28.471 -1.239 -50.090 1.00 91.44 103 ILE A CA 1
ATOM 771 C C . ILE A 1 103 ? 29.306 -0.082 -49.551 1.00 91.44 103 ILE A C 1
ATOM 773 O O . ILE A 1 103 ? 28.949 1.078 -49.745 1.00 91.44 103 ILE A O 1
ATOM 777 N N . PHE A 1 104 ? 30.409 -0.398 -48.880 1.00 91.75 104 PHE A N 1
ATOM 778 C CA . PHE A 1 104 ? 31.336 0.577 -48.315 1.00 91.75 104 PHE A CA 1
ATOM 779 C C . PHE A 1 104 ? 32.716 0.355 -48.934 1.00 91.75 104 PHE A C 1
ATOM 781 O O . PHE A 1 104 ? 33.240 -0.753 -48.874 1.00 91.75 104 PHE A O 1
ATOM 788 N N . GLU A 1 105 ? 33.264 1.372 -49.605 1.00 89.94 105 GLU A N 1
ATOM 789 C CA . GLU A 1 105 ? 34.559 1.299 -50.313 1.00 89.94 105 GLU A CA 1
ATOM 790 C C . GLU A 1 105 ? 34.688 0.102 -51.284 1.00 89.94 105 GLU A C 1
ATOM 792 O O . GLU A 1 105 ? 35.752 -0.483 -51.463 1.00 89.94 105 GLU A O 1
ATOM 797 N N . GLY A 1 106 ? 33.581 -0.281 -51.932 1.00 88.88 106 GLY A N 1
ATOM 798 C CA . GLY A 1 106 ? 33.535 -1.412 -52.869 1.00 88.88 106 GLY A CA 1
ATOM 799 C C . GLY A 1 106 ? 33.414 -2.792 -52.209 1.00 88.88 106 GLY A C 1
ATOM 800 O O . GLY A 1 106 ? 33.330 -3.794 -52.917 1.00 88.88 106 GLY A O 1
ATOM 801 N N . GLN A 1 107 ? 33.344 -2.858 -50.877 1.00 91.06 107 GLN A N 1
ATOM 802 C CA . GLN A 1 107 ? 33.155 -4.081 -50.101 1.00 91.06 107 GLN A CA 1
ATOM 803 C C . GLN A 1 107 ? 31.723 -4.177 -49.544 1.00 91.06 107 GLN A C 1
ATOM 805 O O . GLN A 1 107 ? 31.121 -3.176 -49.158 1.00 91.06 107 GLN A O 1
ATOM 810 N N . GLN A 1 108 ? 31.168 -5.393 -49.474 1.00 91.12 108 GLN A N 1
ATOM 811 C CA . GLN A 1 108 ? 29.917 -5.642 -48.750 1.00 91.12 108 GLN A CA 1
ATOM 812 C C . GLN A 1 108 ? 30.118 -5.452 -47.242 1.00 91.12 108 GLN A C 1
ATOM 814 O O . GLN A 1 108 ? 30.981 -6.090 -46.636 1.00 91.12 108 GLN A O 1
ATOM 819 N N . ALA A 1 109 ? 29.301 -4.589 -46.647 1.00 94.19 109 ALA A N 1
ATOM 820 C CA . ALA A 1 109 ? 29.347 -4.242 -45.235 1.00 94.19 109 ALA A CA 1
ATOM 821 C C . ALA A 1 109 ? 27.932 -4.006 -44.686 1.00 94.19 109 ALA A C 1
ATOM 823 O O . ALA A 1 109 ? 26.936 -4.075 -45.408 1.00 94.19 109 ALA A O 1
ATOM 824 N N . PHE A 1 110 ? 27.846 -3.710 -43.397 1.00 93.88 110 PHE A N 1
ATOM 825 C CA . PHE A 1 110 ? 26.615 -3.358 -42.708 1.00 93.88 110 PHE A CA 1
ATOM 826 C C . PHE A 1 110 ? 26.766 -1.991 -42.062 1.00 93.88 110 PHE A C 1
ATOM 828 O O . PHE A 1 110 ? 27.774 -1.732 -41.410 1.00 93.88 110 PHE A O 1
ATOM 835 N N . LEU A 1 111 ? 25.756 -1.142 -42.225 1.00 93.25 111 LEU A N 1
ATOM 836 C CA . LEU A 1 111 ? 25.593 0.083 -41.4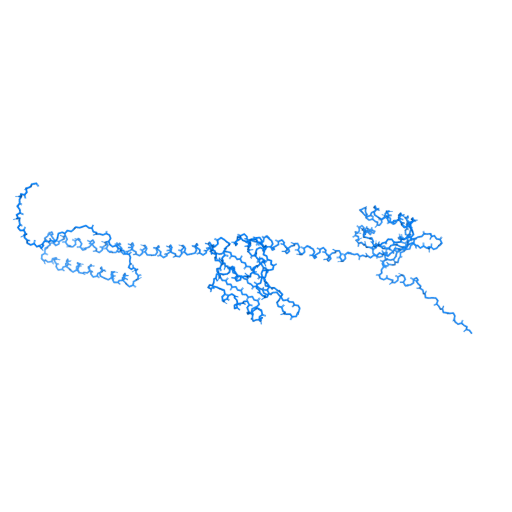56 1.00 93.25 111 LEU A CA 1
ATOM 837 C C . LEU A 1 111 ? 24.752 -0.246 -40.225 1.00 93.25 111 LEU A C 1
ATOM 839 O O . LEU A 1 111 ? 23.588 -0.619 -40.371 1.00 93.25 111 LEU A O 1
ATOM 843 N N . GLY A 1 112 ? 25.351 -0.133 -39.045 1.00 93.38 112 GLY A N 1
ATOM 844 C CA . GLY A 1 112 ? 24.698 -0.285 -37.753 1.00 93.38 112 GLY A CA 1
ATOM 845 C C . GLY A 1 112 ? 24.415 1.073 -37.119 1.00 93.38 112 GLY A C 1
ATOM 846 O O . GLY A 1 112 ? 25.312 1.910 -37.018 1.00 93.38 112 GLY A O 1
ATOM 847 N N . LEU A 1 113 ? 23.179 1.267 -36.671 1.00 93.69 113 LEU A N 1
ATOM 848 C CA . LEU A 1 113 ? 22.792 2.335 -35.755 1.00 93.69 113 LEU A CA 1
ATOM 849 C C . LEU A 1 113 ? 22.623 1.718 -34.375 1.00 93.69 113 LEU A C 1
ATOM 851 O O . LEU A 1 113 ? 21.823 0.795 -34.211 1.00 93.69 113 LEU A O 1
ATOM 855 N N . ILE A 1 114 ? 23.396 2.202 -33.410 1.00 93.44 114 ILE A N 1
ATOM 856 C CA . ILE A 1 114 ? 23.408 1.706 -32.040 1.00 93.44 114 ILE A CA 1
ATOM 857 C C . ILE A 1 114 ? 22.822 2.785 -31.134 1.00 93.44 114 ILE A C 1
ATOM 859 O O . ILE A 1 114 ? 23.253 3.939 -31.134 1.00 93.44 114 ILE A O 1
ATOM 863 N N . ARG A 1 115 ? 21.836 2.397 -30.334 1.00 92.19 115 ARG A N 1
ATOM 864 C CA . ARG A 1 115 ? 21.216 3.255 -29.333 1.00 92.19 115 ARG A CA 1
ATOM 865 C C . ARG A 1 115 ? 21.452 2.673 -27.957 1.00 92.19 115 ARG A C 1
ATOM 867 O O . ARG A 1 115 ? 20.969 1.589 -27.658 1.00 92.19 115 ARG A O 1
ATOM 874 N N . ASP A 1 116 ? 22.153 3.413 -27.110 1.00 90.25 116 ASP A N 1
ATOM 875 C CA . ASP A 1 116 ? 22.263 3.082 -25.693 1.00 90.25 116 ASP A CA 1
ATOM 876 C C . ASP A 1 116 ? 20.874 3.179 -25.035 1.00 90.25 116 ASP A C 1
ATOM 878 O O . ASP A 1 116 ? 20.208 4.218 -25.092 1.00 90.25 116 ASP A O 1
ATOM 882 N N . ILE A 1 117 ? 20.427 2.079 -24.429 1.00 90.81 117 ILE A N 1
ATOM 883 C CA . ILE A 1 117 ? 19.137 1.986 -23.738 1.00 90.81 117 ILE A CA 1
ATOM 884 C C . ILE A 1 117 ? 19.297 1.916 -22.216 1.00 90.81 117 ILE A C 1
ATOM 886 O O . ILE A 1 117 ? 18.313 1.673 -21.522 1.00 90.81 117 ILE A O 1
ATOM 890 N N . SER A 1 118 ? 20.490 2.177 -21.670 1.00 87.62 118 SER A N 1
ATOM 891 C CA . SER A 1 118 ? 20.795 2.108 -20.231 1.00 87.62 118 SER A CA 1
ATOM 892 C C . SER A 1 118 ? 19.813 2.921 -19.402 1.00 87.62 118 SER A C 1
ATOM 894 O O . SER A 1 118 ? 19.136 2.377 -18.533 1.00 87.62 118 SER A O 1
ATOM 896 N N . LYS A 1 119 ? 19.642 4.205 -19.736 1.00 87.38 119 LYS A N 1
ATOM 897 C CA . LYS A 1 119 ? 18.737 5.105 -19.008 1.00 87.38 119 LYS A CA 1
ATOM 898 C C . LYS A 1 119 ? 17.284 4.632 -19.060 1.00 87.38 119 LYS A C 1
ATOM 900 O O . LYS A 1 119 ? 16.573 4.714 -18.063 1.00 87.38 119 LYS A O 1
ATOM 905 N N . ARG A 1 120 ? 16.839 4.126 -20.215 1.00 86.25 120 ARG A N 1
ATOM 906 C CA . ARG A 1 120 ? 15.483 3.590 -20.385 1.00 86.25 120 ARG A CA 1
ATOM 907 C C . ARG A 1 120 ? 15.294 2.323 -19.551 1.00 86.25 120 ARG A C 1
ATOM 909 O O . ARG A 1 120 ? 14.340 2.246 -18.784 1.00 86.25 120 ARG A O 1
ATOM 916 N N . ALA A 1 121 ? 16.225 1.378 -19.647 1.00 83.88 121 ALA A N 1
ATOM 917 C CA . ALA A 1 121 ? 16.195 0.127 -18.900 1.00 83.88 121 ALA A CA 1
ATOM 918 C C . ALA A 1 121 ? 16.279 0.357 -17.380 1.00 83.88 121 ALA A C 1
ATOM 920 O O . ALA A 1 121 ? 15.635 -0.350 -16.609 1.00 83.88 121 ALA A O 1
ATOM 921 N N . GLU A 1 122 ? 17.048 1.350 -16.931 1.00 87.81 122 GLU A N 1
ATOM 922 C CA . GLU A 1 122 ? 17.102 1.772 -15.529 1.00 87.81 122 GLU A CA 1
ATOM 923 C C . GLU A 1 122 ? 15.784 2.369 -15.049 1.00 87.81 122 GLU A C 1
ATOM 925 O O . GLU A 1 122 ? 15.308 1.982 -13.985 1.00 87.81 122 GLU A O 1
ATOM 930 N N . MET A 1 123 ? 15.171 3.263 -15.829 1.00 86.94 123 MET A N 1
ATOM 931 C CA . MET A 1 123 ? 13.870 3.846 -15.492 1.00 86.94 123 MET A CA 1
ATOM 932 C C . MET A 1 123 ? 12.769 2.785 -15.432 1.00 86.94 123 MET A C 1
ATOM 934 O O . MET A 1 123 ? 11.998 2.761 -14.476 1.00 86.94 123 MET A O 1
ATOM 938 N N . GLU A 1 124 ? 12.719 1.879 -16.410 1.00 88.88 124 GLU A N 1
ATOM 939 C CA . GLU A 1 124 ? 11.754 0.775 -16.435 1.00 88.88 124 GLU A CA 1
ATOM 940 C C . GLU A 1 124 ? 11.963 -0.183 -15.252 1.00 88.88 124 GLU A C 1
ATOM 942 O O . GLU A 1 124 ? 10.995 -0.591 -14.606 1.00 88.88 124 GLU A O 1
ATOM 947 N N . ARG A 1 125 ? 13.218 -0.500 -14.905 1.00 87.88 125 ARG A N 1
ATOM 948 C CA . ARG A 1 125 ? 13.539 -1.322 -13.729 1.00 87.88 125 ARG A CA 1
ATOM 949 C C . ARG A 1 125 ? 13.151 -0.627 -12.429 1.00 87.88 125 ARG A C 1
ATOM 951 O O . ARG A 1 125 ? 12.508 -1.246 -11.590 1.00 87.88 125 ARG A O 1
ATOM 958 N N . ALA A 1 126 ? 13.503 0.646 -12.269 1.00 86.62 126 ALA A N 1
ATOM 959 C CA . ALA A 1 126 ? 13.171 1.421 -11.078 1.00 86.62 126 ALA A CA 1
ATOM 960 C C . ALA A 1 126 ? 11.652 1.551 -10.896 1.00 86.62 126 ALA A C 1
ATOM 962 O O . ALA A 1 126 ? 11.155 1.435 -9.775 1.00 86.62 126 ALA A O 1
ATOM 963 N N . LEU A 1 127 ? 10.910 1.738 -11.994 1.00 90.00 127 LEU A N 1
ATOM 964 C CA . LEU A 1 127 ? 9.451 1.735 -11.981 1.00 90.00 127 LEU A CA 1
ATOM 965 C C . LEU A 1 127 ? 8.915 0.377 -11.520 1.00 90.00 127 LEU A C 1
ATOM 967 O O . LEU A 1 127 ? 8.158 0.333 -10.553 1.00 90.00 127 LEU A O 1
ATOM 971 N N . ARG A 1 128 ? 9.367 -0.724 -12.135 1.00 89.88 128 ARG A N 1
ATOM 972 C CA . ARG A 1 128 ? 8.942 -2.081 -11.760 1.00 89.88 128 ARG A CA 1
ATOM 973 C C . ARG A 1 128 ? 9.248 -2.393 -10.294 1.00 89.88 128 ARG A C 1
ATOM 975 O O . ARG A 1 128 ? 8.380 -2.877 -9.577 1.00 89.88 128 ARG A O 1
ATOM 982 N N . GLU A 1 129 ? 10.450 -2.077 -9.821 1.00 90.88 129 GLU A N 1
ATOM 983 C CA . GLU A 1 129 ? 10.826 -2.274 -8.418 1.00 90.88 129 GLU A CA 1
ATOM 984 C C . GLU A 1 129 ? 9.960 -1.441 -7.465 1.00 90.88 129 GLU A C 1
ATOM 986 O O . GLU A 1 129 ? 9.617 -1.903 -6.377 1.00 90.88 129 GLU A O 1
ATOM 991 N N . SER A 1 130 ? 9.610 -0.210 -7.847 1.00 89.50 130 SER A N 1
ATOM 992 C CA . SER A 1 130 ? 8.717 0.651 -7.066 1.00 89.50 130 SER A CA 1
ATOM 993 C C . SER A 1 130 ? 7.297 0.078 -7.001 1.00 89.50 130 SER A C 1
ATOM 995 O O . SER A 1 130 ? 6.719 -0.021 -5.916 1.00 89.50 130 SER A O 1
ATOM 997 N N . GLU A 1 131 ? 6.758 -0.373 -8.136 1.00 89.94 131 GLU A N 1
ATOM 998 C CA . GLU A 1 131 ? 5.445 -1.019 -8.226 1.00 89.94 131 GLU A CA 1
ATOM 999 C C . GLU A 1 131 ? 5.388 -2.314 -7.408 1.00 89.94 131 GL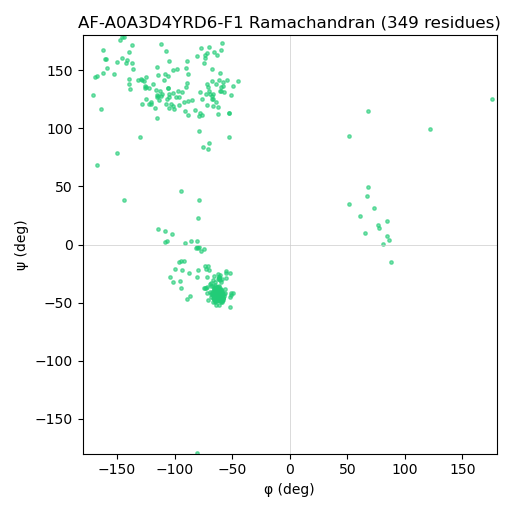U A C 1
ATOM 1001 O O . GLU A 1 131 ? 4.426 -2.547 -6.672 1.00 89.94 131 GLU A O 1
ATOM 1006 N N . GLU A 1 132 ? 6.437 -3.137 -7.467 1.00 91.88 132 GLU A N 1
ATOM 1007 C CA . GLU A 1 132 ? 6.548 -4.361 -6.673 1.00 91.88 132 GLU A CA 1
ATOM 1008 C C . GLU A 1 132 ? 6.642 -4.062 -5.175 1.00 91.88 132 GLU A C 1
ATOM 1010 O O . GLU A 1 132 ? 5.924 -4.679 -4.383 1.00 91.88 132 GLU A O 1
ATOM 1015 N N . LYS A 1 133 ? 7.472 -3.090 -4.770 1.00 89.50 133 LYS A N 1
ATOM 1016 C CA . LYS A 1 133 ? 7.584 -2.650 -3.368 1.00 89.50 133 LYS A CA 1
ATOM 1017 C C . LYS A 1 133 ? 6.244 -2.155 -2.838 1.00 89.50 133 LYS A C 1
ATOM 1019 O O . LYS A 1 133 ? 5.820 -2.587 -1.766 1.00 89.50 133 LYS A O 1
ATOM 1024 N N . PHE A 1 134 ? 5.556 -1.303 -3.595 1.00 89.12 134 PHE A N 1
ATOM 1025 C CA . PHE A 1 134 ? 4.234 -0.806 -3.228 1.00 89.12 134 PHE A CA 1
ATOM 1026 C C . PHE A 1 134 ? 3.205 -1.937 -3.143 1.00 89.12 134 PHE A C 1
ATOM 1028 O O . PHE A 1 134 ? 2.489 -2.058 -2.148 1.00 89.12 134 PHE A O 1
ATOM 1035 N N . GLY A 1 135 ? 3.164 -2.810 -4.152 1.00 89.88 135 GLY A N 1
ATOM 1036 C CA . GLY A 1 135 ? 2.269 -3.962 -4.177 1.00 89.88 135 GLY A CA 1
ATOM 1037 C C . GLY A 1 135 ? 2.494 -4.898 -2.989 1.00 89.88 135 GLY A C 1
ATOM 1038 O O . GLY A 1 135 ? 1.527 -5.364 -2.387 1.00 89.88 135 GLY A O 1
ATOM 1039 N N . ASN A 1 136 ? 3.752 -5.137 -2.615 1.00 91.19 136 ASN A N 1
ATOM 1040 C CA . ASN A 1 136 ? 4.109 -5.951 -1.455 1.00 91.19 136 ASN A CA 1
ATOM 1041 C C . ASN A 1 136 ? 3.712 -5.277 -0.138 1.00 91.19 136 ASN A C 1
ATOM 1043 O O . ASN A 1 136 ? 3.099 -5.935 0.699 1.00 91.19 136 ASN A O 1
ATOM 1047 N N . ALA A 1 137 ? 3.990 -3.981 0.029 1.00 91.00 137 ALA A N 1
ATOM 1048 C CA . ALA A 1 137 ? 3.591 -3.231 1.220 1.00 91.00 137 ALA A CA 1
ATOM 1049 C C . ALA A 1 137 ? 2.066 -3.238 1.414 1.00 91.00 137 ALA A C 1
ATOM 1051 O O . ALA A 1 137 ? 1.586 -3.480 2.517 1.00 91.00 137 ALA A O 1
ATOM 1052 N N . PHE A 1 138 ? 1.302 -3.054 0.335 1.00 94.56 138 PHE A N 1
ATOM 1053 C CA . PHE A 1 138 ? -0.157 -3.120 0.374 1.00 94.56 138 PHE A CA 1
ATOM 1054 C C . PHE A 1 138 ? -0.659 -4.525 0.747 1.00 94.56 138 PHE A C 1
ATOM 1056 O O . PHE A 1 138 ? -1.452 -4.670 1.678 1.00 94.56 138 PHE A O 1
ATOM 1063 N N . ARG A 1 139 ? -0.185 -5.572 0.051 1.00 92.19 139 ARG A N 1
ATOM 1064 C CA . ARG A 1 139 ? -0.642 -6.962 0.248 1.00 92.19 139 ARG A CA 1
ATOM 1065 C C . ARG A 1 139 ? -0.282 -7.539 1.614 1.00 92.19 139 ARG A C 1
ATOM 1067 O O . ARG A 1 139 ? -1.077 -8.295 2.164 1.00 92.19 139 ARG A O 1
ATOM 1074 N N . HIS A 1 140 ? 0.906 -7.218 2.122 1.00 90.56 140 HIS A N 1
ATOM 1075 C CA . HIS A 1 140 ? 1.457 -7.792 3.352 1.00 90.56 140 HIS A CA 1
ATOM 1076 C C . HIS A 1 140 ? 1.356 -6.857 4.563 1.00 90.56 140 HIS A C 1
ATOM 1078 O O . HIS A 1 140 ? 1.929 -7.160 5.608 1.00 90.56 140 HIS A O 1
ATOM 1084 N N . SER A 1 141 ? 0.639 -5.736 4.445 1.00 94.31 141 SER A N 1
ATOM 1085 C CA . SER A 1 141 ? 0.343 -4.882 5.594 1.00 94.31 141 SER A CA 1
ATOM 1086 C C . SER A 1 141 ? -0.435 -5.671 6.660 1.00 94.31 141 SER A C 1
ATOM 1088 O O . SER A 1 141 ? -1.379 -6.381 6.307 1.00 94.31 141 SER A O 1
ATOM 1090 N N . PRO A 1 142 ? -0.081 -5.542 7.953 1.00 91.31 142 PRO A N 1
ATOM 1091 C CA . PRO A 1 142 ? -0.834 -6.161 9.044 1.00 91.31 142 PRO A CA 1
ATOM 1092 C C . PRO A 1 142 ? -2.190 -5.483 9.280 1.00 91.31 142 PRO A C 1
ATOM 1094 O O . PRO A 1 142 ? -3.065 -6.061 9.916 1.00 91.31 142 PRO A O 1
ATOM 1097 N N . HIS A 1 143 ? -2.367 -4.255 8.788 1.00 94.88 143 HIS A N 1
ATOM 1098 C CA . HIS A 1 143 ? -3.625 -3.524 8.869 1.00 94.88 143 HIS A CA 1
ATOM 1099 C C . HIS A 1 143 ? -4.404 -3.660 7.565 1.00 94.88 143 HIS A C 1
ATOM 1101 O O . HIS A 1 143 ? -3.830 -3.774 6.476 1.00 94.88 143 HIS A O 1
ATOM 1107 N N . GLY A 1 144 ? -5.728 -3.592 7.678 1.00 97.75 144 GLY A N 1
ATOM 1108 C CA . GLY A 1 144 ? -6.597 -3.503 6.521 1.00 97.75 144 GLY A CA 1
ATOM 1109 C C . GLY A 1 144 ? -6.263 -2.253 5.714 1.00 97.75 144 GLY A C 1
ATOM 1110 O O . GLY A 1 144 ? -6.112 -1.166 6.266 1.00 97.75 144 GLY A O 1
ATOM 1111 N N . MET A 1 145 ? -6.120 -2.402 4.405 1.00 98.06 145 MET A N 1
ATOM 1112 C CA . MET A 1 145 ? -5.914 -1.294 3.483 1.00 98.06 145 MET A CA 1
ATOM 1113 C C . MET A 1 145 ? -6.867 -1.428 2.314 1.00 98.06 145 MET A C 1
ATOM 1115 O O . MET A 1 145 ? -7.089 -2.529 1.809 1.00 98.06 145 MET A O 1
ATOM 1119 N N . ALA A 1 146 ? -7.390 -0.301 1.857 1.00 97.62 146 ALA A N 1
ATOM 1120 C CA . ALA A 1 146 ? -8.266 -0.277 0.706 1.00 97.62 146 ALA A CA 1
ATOM 1121 C C . ALA A 1 146 ? -8.181 1.021 -0.073 1.00 97.62 146 ALA A C 1
ATOM 1123 O O . ALA A 1 146 ? -7.842 2.073 0.474 1.00 97.62 146 ALA A O 1
ATOM 1124 N N . PHE A 1 147 ? -8.557 0.926 -1.343 1.00 97.38 147 PHE A N 1
ATOM 1125 C CA . PHE A 1 147 ? -8.863 2.082 -2.166 1.00 97.38 147 PHE A CA 1
ATOM 1126 C C . PHE A 1 147 ? -10.364 2.174 -2.361 1.00 97.38 147 PHE A C 1
ATOM 1128 O O . PHE A 1 147 ? -11.016 1.171 -2.645 1.00 97.38 147 PHE A O 1
ATOM 1135 N N . VAL A 1 148 ? -10.897 3.378 -2.205 1.00 96.56 148 VAL A N 1
ATOM 1136 C CA . VAL A 1 148 ? -12.320 3.671 -2.359 1.00 96.56 148 VAL A CA 1
ATOM 1137 C C . VAL A 1 148 ? -12.473 4.804 -3.361 1.00 96.56 148 VAL A C 1
ATOM 1139 O O . VAL A 1 148 ? -11.740 5.787 -3.310 1.00 96.56 148 VAL A O 1
ATOM 1142 N N . SER A 1 149 ? -13.395 4.673 -4.301 1.00 95.12 149 SER A N 1
ATOM 1143 C CA . SER A 1 149 ? -13.674 5.703 -5.297 1.00 95.12 149 SER A CA 1
ATOM 1144 C C . SER A 1 149 ? -14.393 6.920 -4.689 1.00 95.12 149 SER A C 1
ATOM 1146 O O . SER A 1 149 ? -14.977 6.824 -3.606 1.00 95.12 149 SER A O 1
ATOM 1148 N N . PRO A 1 150 ? -14.437 8.063 -5.400 1.00 91.75 150 PRO A N 1
ATOM 1149 C CA . PRO A 1 150 ? -15.223 9.229 -4.994 1.00 91.75 150 PRO A CA 1
ATOM 1150 C C . PRO A 1 150 ? -16.718 8.953 -4.756 1.00 91.75 150 PRO A C 1
ATOM 1152 O O . PRO A 1 150 ? -17.329 9.608 -3.917 1.00 91.75 150 PRO A O 1
ATOM 1155 N N . ASP A 1 151 ? -17.308 7.968 -5.444 1.00 91.12 151 ASP A N 1
ATOM 1156 C CA . ASP A 1 151 ? -18.696 7.524 -5.231 1.00 91.12 151 ASP A CA 1
ATOM 1157 C C . ASP A 1 151 ? -18.841 6.469 -4.115 1.00 91.12 151 ASP A C 1
ATOM 1159 O O . ASP A 1 151 ? -19.944 5.996 -3.827 1.00 91.12 151 ASP A O 1
ATOM 1163 N N . GLY A 1 152 ? -17.752 6.119 -3.429 1.00 92.56 152 GLY A N 1
ATOM 1164 C CA . GLY A 1 152 ? -17.771 5.246 -2.260 1.00 92.56 152 GLY A CA 1
ATOM 1165 C C . GLY A 1 152 ? -17.760 3.748 -2.571 1.00 92.56 152 GLY A C 1
ATOM 1166 O O . GLY A 1 152 ? -18.181 2.959 -1.724 1.00 92.56 152 GLY A O 1
ATOM 1167 N N . ARG A 1 153 ? -17.332 3.336 -3.767 1.00 96.50 153 ARG A N 1
ATOM 1168 C CA . ARG A 1 153 ? -17.143 1.922 -4.125 1.00 96.50 153 ARG A CA 1
ATOM 1169 C C . ARG A 1 153 ? -15.747 1.466 -3.761 1.00 96.50 153 ARG A C 1
ATOM 1171 O O . ARG A 1 153 ? -14.795 2.235 -3.866 1.00 96.50 153 ARG A O 1
ATOM 1178 N N . TRP A 1 154 ? -15.615 0.208 -3.371 1.00 97.44 154 TRP A N 1
ATOM 1179 C CA . TRP A 1 154 ? -14.296 -0.383 -3.199 1.00 97.44 154 TRP A CA 1
ATOM 1180 C C . TRP A 1 154 ? -13.639 -0.550 -4.572 1.00 97.44 154 TRP A C 1
ATOM 1182 O O . TRP A 1 154 ? -14.243 -1.062 -5.507 1.00 97.44 154 TRP A O 1
ATOM 1192 N N . LEU A 1 155 ? -12.403 -0.080 -4.694 1.00 97.31 155 LEU A N 1
ATOM 1193 C CA . LEU A 1 155 ? -11.560 -0.237 -5.881 1.00 97.31 155 LEU A CA 1
ATOM 1194 C C . LEU A 1 155 ? -10.485 -1.302 -5.673 1.00 97.31 155 LEU A C 1
ATOM 1196 O O . LEU A 1 155 ? -10.001 -1.889 -6.637 1.00 97.31 155 LEU A O 1
ATOM 1200 N N . LYS A 1 156 ? -10.076 -1.508 -4.416 1.00 97.31 156 LYS A N 1
ATOM 1201 C CA . LYS A 1 156 ? -9.097 -2.518 -4.018 1.00 97.31 156 LYS A CA 1
ATOM 1202 C C . LYS A 1 156 ? -9.181 -2.782 -2.524 1.00 97.31 156 LYS A C 1
ATOM 1204 O O . LYS A 1 156 ? -9.402 -1.834 -1.768 1.00 97.31 156 LYS A O 1
ATOM 1209 N N . ALA A 1 157 ? -8.912 -4.009 -2.094 1.00 97.75 157 ALA A N 1
ATOM 1210 C CA . ALA A 1 157 ? -8.797 -4.363 -0.683 1.00 97.75 157 ALA A CA 1
ATOM 1211 C C . ALA A 1 157 ? -7.619 -5.316 -0.477 1.00 97.75 157 ALA A C 1
ATOM 1213 O O . ALA A 1 157 ? -7.430 -6.267 -1.228 1.00 97.75 157 ALA A O 1
ATOM 1214 N N . ASN A 1 158 ? -6.788 -5.070 0.535 1.00 97.94 158 ASN A N 1
ATOM 1215 C CA . ASN A 1 158 ? -5.698 -5.988 0.834 1.00 97.94 158 ASN A CA 1
ATOM 1216 C C . ASN A 1 158 ? -6.188 -7.242 1.575 1.00 97.94 158 ASN A C 1
ATOM 1218 O O . ASN A 1 158 ? -7.317 -7.314 2.070 1.00 97.94 158 ASN A O 1
ATOM 1222 N N . ARG A 1 159 ? -5.291 -8.229 1.687 1.00 97.19 159 ARG A N 1
ATOM 1223 C CA . ARG A 1 159 ? -5.584 -9.511 2.333 1.00 97.19 159 ARG A CA 1
ATOM 1224 C C . ARG A 1 159 ? -6.024 -9.340 3.788 1.00 97.19 159 ARG A C 1
ATOM 1226 O O . ARG A 1 159 ? -6.993 -9.967 4.192 1.00 97.19 159 ARG A O 1
ATOM 1233 N N . ALA A 1 160 ? -5.357 -8.463 4.539 1.00 97.88 160 ALA A N 1
ATOM 1234 C CA . ALA A 1 160 ? -5.677 -8.220 5.944 1.00 97.88 160 ALA A CA 1
ATOM 1235 C C . ALA A 1 160 ? -7.101 -7.676 6.138 1.00 97.88 160 ALA A C 1
ATOM 1237 O O . ALA A 1 160 ? -7.793 -8.104 7.054 1.00 97.88 160 ALA A O 1
ATOM 1238 N N . LEU A 1 161 ? -7.574 -6.777 5.264 1.00 98.12 161 LEU A N 1
ATOM 1239 C CA . LEU A 1 161 ? -8.949 -6.276 5.330 1.00 98.12 161 LEU A CA 1
ATOM 1240 C C . LEU A 1 161 ? -9.970 -7.375 5.009 1.00 98.12 161 LEU A C 1
ATOM 1242 O O . LEU A 1 161 ? -10.987 -7.491 5.690 1.00 98.12 161 LEU A O 1
ATOM 1246 N N . CYS A 1 162 ? -9.684 -8.182 3.986 1.00 97.62 162 CYS A N 1
ATOM 1247 C CA . CYS A 1 162 ? -10.520 -9.315 3.593 1.00 97.62 162 CYS A CA 1
ATOM 1248 C C . CYS A 1 162 ? -10.657 -10.327 4.744 1.00 97.62 162 CYS A C 1
ATOM 1250 O O . CYS A 1 162 ? -11.768 -10.694 5.121 1.00 97.62 162 CYS A O 1
ATOM 1252 N N . GLU A 1 163 ? -9.532 -10.714 5.354 1.00 96.94 163 GLU A N 1
ATOM 1253 C CA . GLU A 1 163 ? -9.479 -11.613 6.514 1.00 96.94 163 GLU A CA 1
ATOM 1254 C C . GLU A 1 163 ? -10.216 -11.028 7.728 1.00 96.94 163 GLU A C 1
ATOM 1256 O O . GLU A 1 163 ? -10.983 -11.738 8.373 1.00 96.94 163 GLU A O 1
ATOM 1261 N N . MET A 1 164 ? -10.033 -9.733 8.005 1.00 96.50 164 MET A N 1
ATOM 1262 C CA . MET A 1 164 ? -10.682 -9.028 9.117 1.00 96.50 164 MET A CA 1
ATOM 1263 C C . MET A 1 164 ? -12.210 -9.010 8.993 1.00 96.50 164 MET A C 1
ATOM 1265 O O . MET A 1 164 ? -12.909 -9.173 9.988 1.00 96.50 164 MET A O 1
ATOM 1269 N N . LEU A 1 165 ? -12.740 -8.789 7.786 1.00 96.75 165 LEU A N 1
ATOM 1270 C CA . LEU A 1 165 ? -14.183 -8.653 7.565 1.00 96.75 165 LEU A CA 1
ATOM 1271 C C . LEU A 1 165 ? -14.874 -9.961 7.153 1.00 96.75 165 LEU A C 1
ATOM 1273 O O . LEU A 1 165 ? -16.105 -10.036 7.166 1.00 96.75 165 LEU A O 1
ATOM 1277 N N . GLY A 1 166 ? -14.102 -10.976 6.761 1.00 97.38 166 GLY A N 1
ATOM 1278 C CA . GLY A 1 166 ? -14.603 -12.257 6.265 1.00 97.38 166 GLY A CA 1
ATOM 1279 C C . GLY A 1 166 ? -15.102 -12.231 4.815 1.00 97.38 166 GLY A C 1
ATOM 1280 O O . GLY A 1 166 ? -15.778 -13.169 4.395 1.00 97.38 166 GLY A O 1
ATOM 1281 N N . TYR A 1 167 ? -14.795 -11.185 4.046 1.00 97.62 167 TYR A N 1
ATOM 1282 C CA . TYR A 1 167 ? -15.149 -11.075 2.625 1.00 97.62 167 TYR A CA 1
ATOM 1283 C C . TYR A 1 167 ? -13.950 -11.396 1.735 1.00 97.62 167 TYR A C 1
ATOM 1285 O O . TYR A 1 167 ? -12.808 -11.129 2.102 1.00 97.62 167 TYR A O 1
ATOM 1293 N N . SER A 1 168 ? -14.207 -11.924 0.541 1.00 97.81 168 SER A N 1
ATOM 1294 C CA . SER A 1 168 ? -13.206 -11.901 -0.533 1.00 97.81 168 SER A CA 1
ATOM 1295 C C . SER A 1 168 ? -13.059 -10.492 -1.120 1.00 97.81 168 SER A C 1
ATOM 1297 O O . SER A 1 168 ? -13.952 -9.656 -0.966 1.00 97.81 168 SER A O 1
ATOM 1299 N N . GLU A 1 169 ? -11.944 -10.224 -1.807 1.00 97.38 169 GLU A N 1
ATOM 1300 C CA . GLU A 1 169 ? -11.742 -8.934 -2.481 1.00 97.38 169 GLU A CA 1
ATOM 1301 C C . GLU A 1 169 ? -12.850 -8.682 -3.513 1.00 97.38 169 GLU A C 1
ATOM 1303 O O . GLU A 1 169 ? -13.480 -7.631 -3.460 1.00 97.38 169 GLU A O 1
ATOM 1308 N N . ASP A 1 170 ? -13.168 -9.663 -4.362 1.00 98.00 170 ASP A N 1
ATOM 1309 C CA . ASP A 1 170 ? -14.219 -9.542 -5.382 1.00 98.00 170 ASP A CA 1
ATOM 1310 C C . ASP A 1 170 ? -15.584 -9.178 -4.771 1.00 98.00 170 ASP A C 1
ATOM 1312 O O . ASP A 1 170 ? -16.264 -8.270 -5.247 1.00 98.00 170 ASP A O 1
ATOM 1316 N N . GLU A 1 171 ? -15.954 -9.804 -3.648 1.00 97.69 171 GLU A N 1
ATOM 1317 C CA . GLU A 1 171 ? -17.191 -9.472 -2.928 1.00 97.69 171 GLU A CA 1
ATOM 1318 C C . GLU A 1 171 ? -17.186 -8.052 -2.346 1.00 97.69 171 GLU A C 1
ATOM 1320 O O . GLU A 1 171 ? -18.250 -7.441 -2.230 1.00 97.69 171 GLU A O 1
ATOM 1325 N N . LEU A 1 172 ? -16.023 -7.529 -1.939 1.00 97.62 172 LEU A N 1
ATOM 1326 C CA . LEU A 1 172 ? -15.905 -6.139 -1.492 1.00 97.62 172 LEU A CA 1
ATOM 1327 C C . LEU A 1 172 ? -16.015 -5.174 -2.674 1.00 97.62 172 LEU A C 1
ATOM 1329 O O . LEU A 1 172 ? -16.705 -4.165 -2.554 1.00 97.62 172 LEU A O 1
ATOM 1333 N N . LEU A 1 173 ? -15.396 -5.481 -3.817 1.00 97.56 173 LEU A N 1
ATOM 1334 C CA . LEU A 1 173 ? -15.427 -4.639 -5.022 1.00 97.56 173 LEU A CA 1
ATOM 1335 C C . LEU A 1 173 ? -16.844 -4.439 -5.583 1.00 97.56 173 LEU A C 1
ATOM 1337 O O . LEU A 1 173 ? -17.142 -3.396 -6.166 1.00 97.56 173 LEU A O 1
ATOM 1341 N N . GLU A 1 174 ? -17.749 -5.390 -5.356 1.00 97.12 174 GLU A N 1
ATOM 1342 C CA . GLU A 1 174 ? -19.166 -5.277 -5.729 1.00 97.12 174 GLU A CA 1
ATOM 1343 C C . GLU A 1 174 ? -19.996 -4.393 -4.777 1.00 97.12 174 GLU A C 1
ATOM 1345 O O . GLU A 1 174 ? -21.170 -4.112 -5.041 1.00 97.12 174 GLU A O 1
ATOM 1350 N N . ARG A 1 175 ? -19.404 -3.925 -3.674 1.00 95.88 175 ARG A N 1
ATOM 1351 C CA . ARG A 1 175 ? -20.082 -3.186 -2.601 1.00 95.88 175 ARG A CA 1
ATOM 1352 C C . ARG A 1 175 ? -19.643 -1.729 -2.525 1.00 95.88 175 ARG A C 1
ATOM 1354 O O . ARG A 1 175 ? -18.696 -1.270 -3.168 1.00 95.88 175 ARG A O 1
ATOM 1361 N N . ARG A 1 176 ? -20.335 -0.980 -1.677 1.00 96.38 176 ARG A N 1
ATOM 1362 C CA . ARG A 1 176 ? -19.918 0.333 -1.186 1.00 96.38 176 ARG A CA 1
ATOM 1363 C C . ARG A 1 176 ? -19.418 0.221 0.248 1.00 96.38 176 ARG A C 1
ATOM 1365 O O . ARG A 1 176 ? -19.785 -0.698 0.977 1.00 96.38 176 ARG A O 1
ATOM 1372 N N . PHE A 1 177 ? -18.604 1.175 0.693 1.00 95.19 177 PHE A N 1
ATOM 1373 C CA . PHE A 1 177 ? -18.106 1.163 2.079 1.00 95.19 177 PHE A CA 1
ATOM 1374 C C . PHE A 1 177 ? -19.240 1.257 3.116 1.00 95.19 177 PHE A C 1
ATOM 1376 O O . PHE A 1 177 ? -19.123 0.723 4.220 1.00 95.19 177 PHE A O 1
ATOM 1383 N N . VAL A 1 178 ? -20.353 1.904 2.752 1.00 96.50 178 VAL A N 1
ATOM 1384 C CA . VAL A 1 178 ? -21.538 2.026 3.610 1.00 96.50 178 VAL A CA 1
ATOM 1385 C C . VAL A 1 178 ? -22.223 0.684 3.864 1.00 96.50 178 VAL A C 1
ATOM 1387 O O . VAL A 1 178 ? -22.802 0.515 4.928 1.00 96.50 178 VAL A O 1
ATOM 1390 N N . ASP A 1 179 ? -22.103 -0.284 2.949 1.00 96.00 179 ASP A N 1
ATOM 1391 C CA . ASP A 1 179 ? -22.791 -1.580 3.052 1.00 96.00 179 ASP A CA 1
ATOM 1392 C C . ASP A 1 179 ? -22.230 -2.456 4.181 1.00 96.00 179 ASP A C 1
ATOM 1394 O O . ASP A 1 179 ? -22.909 -3.359 4.662 1.00 96.00 179 ASP A O 1
ATOM 1398 N N . ILE A 1 180 ? -20.992 -2.187 4.604 1.00 96.38 180 ILE A N 1
ATOM 1399 C CA . ILE A 1 180 ? -20.337 -2.857 5.735 1.00 96.38 180 ILE A CA 1
ATOM 1400 C C . ILE A 1 180 ? -20.202 -1.941 6.957 1.00 96.38 180 ILE A C 1
ATOM 1402 O O . ILE A 1 180 ? -19.594 -2.322 7.954 1.00 96.38 180 ILE A O 1
ATOM 1406 N N . THR A 1 181 ? -20.713 -0.712 6.887 1.00 96.81 181 THR A N 1
ATOM 1407 C CA . THR A 1 181 ? -20.665 0.242 8.000 1.00 96.81 181 THR A CA 1
ATOM 1408 C C . THR A 1 181 ? -21.910 0.075 8.863 1.00 96.81 181 THR A C 1
ATOM 1410 O O . THR A 1 181 ? -23.017 -0.050 8.345 1.00 96.81 181 THR A O 1
ATOM 1413 N N . HIS A 1 182 ? -21.745 0.070 10.188 1.00 97.06 182 HIS A N 1
ATOM 1414 C CA . HIS A 1 182 ? -22.882 -0.024 11.102 1.00 97.06 182 HIS A CA 1
ATOM 1415 C C . HIS A 1 182 ? -23.872 1.138 10.863 1.00 97.06 182 HIS A C 1
ATOM 1417 O O . HIS A 1 182 ? -23.414 2.276 10.741 1.00 97.06 182 HIS A O 1
ATOM 1423 N N . PRO A 1 183 ? -25.204 0.907 10.840 1.00 95.94 183 PRO A N 1
ATOM 1424 C CA . PRO A 1 183 ? -26.201 1.916 10.456 1.00 95.94 183 PRO A CA 1
ATOM 1425 C C . PRO A 1 183 ? -26.073 3.264 11.179 1.00 95.94 183 PRO A C 1
ATOM 1427 O O . PRO A 1 183 ? -26.114 4.311 10.536 1.00 95.94 183 PRO A O 1
ATOM 1430 N N . ASP A 1 184 ? -25.843 3.240 12.493 1.00 97.06 184 ASP A N 1
ATOM 1431 C CA . ASP A 1 184 ? -25.641 4.449 13.310 1.00 97.06 184 ASP A CA 1
ATOM 1432 C C . ASP A 1 184 ? -24.423 5.291 12.888 1.00 97.06 184 ASP A C 1
ATOM 1434 O O . ASP A 1 184 ? -24.383 6.494 13.141 1.00 97.06 184 ASP A O 1
ATOM 1438 N N . ASP A 1 185 ? -23.420 4.667 12.267 1.00 95.75 185 ASP A N 1
ATOM 1439 C CA . ASP A 1 185 ? -22.155 5.308 11.911 1.00 95.75 185 ASP A CA 1
ATOM 1440 C C . ASP A 1 185 ? -22.156 5.801 10.444 1.00 95.75 185 ASP A C 1
ATOM 1442 O O . ASP A 1 185 ? -21.330 6.641 10.074 1.00 95.75 185 ASP A O 1
ATOM 1446 N N . VAL A 1 186 ? -23.104 5.339 9.609 1.00 95.12 186 VAL A N 1
ATOM 1447 C CA . VAL A 1 186 ? -23.174 5.635 8.161 1.00 95.12 186 VAL A CA 1
ATOM 1448 C C . VAL A 1 186 ? -23.280 7.131 7.879 1.00 95.12 186 VAL A C 1
ATOM 1450 O O . VAL A 1 186 ? -22.522 7.651 7.063 1.00 95.12 186 VAL A O 1
ATOM 1453 N N . SER A 1 187 ? -24.201 7.835 8.542 1.00 94.12 187 SER A N 1
ATOM 1454 C CA . SER A 1 187 ? -24.459 9.262 8.286 1.00 94.12 187 SER A CA 1
ATOM 1455 C C . SER A 1 187 ? -23.196 10.101 8.477 1.00 94.12 187 SER A C 1
ATOM 1457 O O . SER A 1 187 ? -22.827 10.903 7.621 1.00 94.12 187 SER A O 1
ATOM 1459 N N . THR A 1 188 ? -22.487 9.842 9.572 1.00 93.06 188 THR A N 1
ATOM 1460 C CA . THR A 1 188 ? -21.250 10.534 9.915 1.00 93.06 188 THR A CA 1
ATOM 1461 C C . THR A 1 188 ? -20.085 10.185 8.993 1.00 93.06 188 THR A C 1
ATOM 1463 O O . THR A 1 188 ? -19.254 11.046 8.721 1.00 93.06 188 THR A O 1
ATOM 1466 N N . ASP A 1 189 ? -20.003 8.951 8.492 1.00 91.31 189 ASP A N 1
ATOM 1467 C CA . ASP A 1 189 ? -18.927 8.542 7.582 1.00 91.31 189 ASP A CA 1
ATOM 1468 C C . ASP A 1 189 ? -19.134 9.122 6.173 1.00 91.31 189 ASP A C 1
ATOM 1470 O O . ASP A 1 189 ? -18.190 9.601 5.545 1.00 91.31 189 ASP A O 1
ATOM 1474 N N . VAL A 1 190 ? -20.390 9.187 5.718 1.00 92.94 190 VAL A N 1
ATOM 1475 C CA . VAL A 1 190 ? -20.773 9.875 4.475 1.00 92.94 190 VAL A CA 1
ATOM 1476 C C . VAL A 1 190 ? -20.471 11.373 4.553 1.00 92.94 190 VAL A C 1
ATOM 1478 O O . VAL A 1 190 ? -19.965 11.942 3.588 1.00 92.94 190 VAL A O 1
ATOM 1481 N N . GLU A 1 191 ? -20.724 12.016 5.696 1.00 94.62 191 GLU A N 1
ATOM 1482 C CA . GLU A 1 191 ? -20.361 13.421 5.905 1.00 94.62 191 GLU A CA 1
ATOM 1483 C C . GLU A 1 191 ? -18.849 13.640 5.747 1.00 94.62 191 GLU A C 1
ATOM 1485 O O . GLU A 1 191 ? -18.435 14.526 5.000 1.00 94.62 191 GLU A O 1
ATOM 1490 N N . GLN A 1 192 ? -18.008 12.813 6.381 1.00 93.44 192 GLN A N 1
ATOM 1491 C CA . GLN A 1 192 ? -16.552 12.944 6.233 1.00 93.44 192 GLN A CA 1
ATOM 1492 C C . GLN A 1 192 ? -16.093 12.719 4.789 1.00 93.44 192 GLN A C 1
ATOM 1494 O O . GLN A 1 192 ? -15.233 13.455 4.298 1.00 93.44 192 GLN A O 1
ATOM 1499 N N . LEU A 1 193 ? -16.692 11.756 4.085 1.00 90.62 193 LEU A N 1
ATOM 1500 C CA . LEU A 1 193 ? -16.410 11.534 2.671 1.00 90.62 193 LEU A CA 1
ATOM 1501 C C . LEU A 1 193 ? -16.751 12.766 1.824 1.00 90.62 193 LEU A C 1
ATOM 1503 O O . LEU A 1 193 ? -15.945 13.175 0.992 1.00 90.62 193 LEU A O 1
ATOM 1507 N N . HIS A 1 194 ? -17.908 13.396 2.050 1.00 91.75 194 HIS A N 1
ATOM 1508 C CA . HIS A 1 194 ? -18.276 14.623 1.343 1.00 91.75 194 HIS A CA 1
ATOM 1509 C C . HIS A 1 194 ? -17.275 15.750 1.592 1.00 91.75 194 HIS A C 1
ATOM 1511 O O . HIS A 1 194 ? -16.899 16.436 0.646 1.00 91.75 194 HIS A O 1
ATOM 1517 N N . ARG A 1 195 ? -16.788 15.907 2.826 1.00 92.94 195 ARG A N 1
ATOM 1518 C CA . ARG A 1 195 ? -15.771 16.917 3.154 1.00 92.94 195 ARG A CA 1
ATOM 1519 C C . ARG A 1 195 ? -14.434 16.649 2.454 1.00 92.94 195 ARG A C 1
ATOM 1521 O O . ARG A 1 195 ? -13.771 17.600 2.040 1.00 92.94 195 ARG A O 1
ATOM 1528 N N . LEU A 1 196 ? -14.051 15.379 2.273 1.00 91.25 196 LEU A N 1
ATOM 1529 C CA . LEU A 1 196 ? -12.892 15.004 1.450 1.00 91.25 196 LEU A CA 1
ATOM 1530 C C . LEU A 1 196 ? -13.116 15.341 -0.030 1.00 91.25 196 LEU A C 1
ATOM 1532 O O . LEU A 1 196 ? -12.250 15.947 -0.656 1.00 91.25 196 LEU A O 1
ATOM 1536 N N . VAL A 1 197 ? -14.280 14.987 -0.587 1.00 89.62 197 VAL A N 1
ATOM 1537 C CA . VAL A 1 197 ? -14.632 15.279 -1.990 1.00 89.62 197 VAL A CA 1
ATOM 1538 C C . VAL A 1 197 ? -14.664 16.788 -2.251 1.00 89.62 197 VAL A C 1
ATOM 1540 O O . VAL A 1 197 ? -14.139 17.253 -3.260 1.00 89.62 197 VAL A O 1
ATOM 1543 N N . ALA A 1 198 ? -15.235 17.556 -1.322 1.00 90.00 198 ALA A N 1
ATOM 1544 C CA . ALA A 1 198 ? -15.306 19.014 -1.364 1.00 90.00 198 ALA A CA 1
ATOM 1545 C C . ALA A 1 198 ? -13.965 19.701 -1.051 1.00 90.00 198 ALA A C 1
ATOM 1547 O O . ALA A 1 198 ? -13.870 20.923 -1.155 1.00 90.00 198 ALA A O 1
ATOM 1548 N N . ARG A 1 199 ? -12.923 18.930 -0.697 1.00 88.56 199 ARG A N 1
ATOM 1549 C CA . ARG A 1 199 ? -11.575 19.410 -0.350 1.00 88.56 199 ARG A CA 1
ATOM 1550 C C . ARG A 1 199 ? -11.536 20.334 0.870 1.00 88.56 199 ARG A C 1
ATOM 1552 O O . ARG A 1 199 ? -10.605 21.121 1.025 1.00 88.56 199 ARG A O 1
ATOM 1559 N N . GLU A 1 200 ? -12.517 20.221 1.757 1.00 91.25 200 GLU A N 1
ATOM 1560 C CA . GLU A 1 200 ? -12.509 20.913 3.050 1.00 91.25 200 GLU A CA 1
ATOM 1561 C C . GLU A 1 200 ? -11.475 20.303 4.003 1.00 91.25 200 GLU A C 1
ATOM 1563 O O . GLU A 1 200 ? -10.942 20.981 4.881 1.00 91.25 200 GLU A O 1
ATOM 1568 N N . ILE A 1 201 ? -11.192 19.011 3.820 1.00 91.19 201 ILE A N 1
ATOM 1569 C CA . ILE A 1 201 ? -10.183 18.247 4.551 1.00 91.19 201 ILE A CA 1
ATOM 1570 C C . ILE A 1 201 ? -9.381 17.377 3.580 1.00 91.19 201 ILE A C 1
ATOM 1572 O O . ILE A 1 201 ? -9.893 16.937 2.554 1.00 91.19 201 ILE A O 1
ATOM 1576 N N . SER A 1 202 ? -8.120 17.102 3.913 1.00 87.06 202 SER A N 1
ATOM 1577 C CA . SER A 1 202 ? -7.246 16.192 3.154 1.00 87.06 202 SER A CA 1
ATOM 1578 C C . SER A 1 202 ? -7.264 14.755 3.687 1.00 87.06 202 SER A C 1
ATOM 1580 O O . SER A 1 202 ? -6.928 13.810 2.968 1.00 87.06 202 SER A O 1
ATOM 1582 N N . SER A 1 203 ? -7.650 14.591 4.952 1.00 93.69 203 SER A N 1
ATOM 1583 C CA . SER A 1 203 ? -7.717 13.311 5.651 1.00 93.69 203 SER A CA 1
ATOM 1584 C C . SER A 1 203 ? -8.621 13.393 6.876 1.00 93.69 203 SER A C 1
ATOM 1586 O O . SER A 1 203 ? -8.805 14.477 7.433 1.00 93.69 203 SER A O 1
ATOM 1588 N N . TYR A 1 204 ? -9.101 12.247 7.352 1.00 94.12 204 TYR A N 1
ATOM 1589 C CA . TYR A 1 204 ? -9.737 12.130 8.663 1.00 94.12 204 TYR A CA 1
ATOM 1590 C C . TYR A 1 204 ? -9.358 10.823 9.359 1.00 94.12 204 TYR A C 1
ATOM 1592 O O . TYR A 1 204 ? -8.950 9.851 8.723 1.00 94.12 204 TYR A O 1
ATOM 1600 N N . HIS A 1 205 ? -9.507 10.813 10.681 1.00 95.25 205 HIS A N 1
ATOM 1601 C CA . HIS A 1 205 ? -9.369 9.629 11.523 1.00 95.25 205 HIS A CA 1
ATOM 1602 C C . HIS A 1 205 ? -10.617 9.473 12.387 1.00 95.25 205 HIS A C 1
ATOM 1604 O O . HIS A 1 205 ? -11.183 10.472 12.842 1.00 95.25 205 HIS A O 1
ATOM 1610 N N . ARG A 1 206 ? -11.074 8.233 12.580 1.00 94.69 206 ARG A N 1
ATOM 1611 C CA . ARG A 1 206 ? -12.255 7.942 13.391 1.00 94.69 206 ARG A CA 1
ATOM 1612 C C . ARG A 1 206 ? -12.284 6.508 13.893 1.00 94.69 206 ARG A C 1
ATOM 1614 O O . ARG A 1 206 ? -11.828 5.595 13.216 1.00 94.69 206 ARG A O 1
ATOM 1621 N N . VAL A 1 207 ? -12.930 6.311 15.037 1.00 95.94 207 VAL A N 1
ATOM 1622 C CA . VAL A 1 207 ? -13.363 4.991 15.503 1.00 95.94 207 VAL A CA 1
ATOM 1623 C C . VAL A 1 207 ? -14.827 4.773 15.124 1.00 95.94 207 VAL A C 1
ATOM 1625 O O . VAL A 1 207 ? -15.670 5.618 15.425 1.00 95.94 207 VAL A O 1
ATOM 1628 N N . LYS A 1 208 ? -15.131 3.659 14.458 1.00 95.19 208 LYS A N 1
ATOM 1629 C CA . LYS A 1 208 ? -16.497 3.276 14.065 1.00 95.19 208 LYS A CA 1
ATOM 1630 C C . LYS A 1 208 ? -16.685 1.762 14.114 1.00 95.19 208 LYS A C 1
ATOM 1632 O O . LYS A 1 208 ? -15.746 1.030 14.426 1.00 95.19 208 LYS A O 1
ATOM 1637 N N . ARG A 1 209 ? -17.889 1.286 13.811 1.00 97.62 209 ARG A N 1
ATOM 1638 C CA . ARG A 1 209 ? -18.209 -0.142 13.756 1.00 97.62 209 ARG A CA 1
ATOM 1639 C C . ARG A 1 209 ? -18.350 -0.629 12.315 1.00 97.62 209 ARG A C 1
ATOM 1641 O O . ARG A 1 209 ? -19.022 0.006 11.497 1.00 97.62 209 ARG A O 1
ATOM 1648 N N . TYR A 1 210 ? -17.741 -1.777 12.033 1.00 97.62 210 TYR A N 1
ATOM 1649 C CA . TYR A 1 210 ? -17.960 -2.537 10.805 1.00 97.62 210 TYR A CA 1
ATOM 1650 C C . TYR A 1 210 ? -18.755 -3.808 11.066 1.00 97.62 210 TYR A C 1
ATOM 1652 O O . TYR A 1 210 ? -18.631 -4.420 12.125 1.00 97.62 210 TYR A O 1
ATOM 1660 N N . LEU A 1 211 ? -19.561 -4.177 10.074 1.00 97.56 211 LEU A N 1
ATOM 1661 C CA . LEU A 1 211 ? -20.325 -5.412 10.014 1.00 97.56 211 LEU A CA 1
ATOM 1662 C C . LEU A 1 211 ? -19.531 -6.441 9.206 1.00 97.56 211 LEU A C 1
ATOM 1664 O O . LEU A 1 211 ? -19.203 -6.216 8.037 1.00 97.56 211 LEU A O 1
ATOM 1668 N N . THR A 1 212 ? -19.210 -7.563 9.836 1.00 97.31 212 THR A N 1
ATOM 1669 C CA . THR A 1 212 ? -18.515 -8.683 9.197 1.00 97.31 212 THR A CA 1
ATOM 1670 C C . THR A 1 212 ? -19.501 -9.537 8.395 1.00 97.31 212 THR A C 1
ATOM 1672 O O . THR A 1 212 ? -20.720 -9.448 8.565 1.00 97.31 212 THR A O 1
ATOM 1675 N N . LYS A 1 213 ? -18.994 -10.370 7.478 1.00 95.75 213 LYS A N 1
ATOM 1676 C CA . LYS A 1 213 ? -19.830 -11.206 6.595 1.00 95.75 213 LYS A CA 1
ATOM 1677 C C . LYS A 1 213 ? -20.738 -12.181 7.350 1.00 95.75 213 LYS A C 1
ATOM 1679 O O . LYS A 1 213 ? -21.834 -12.487 6.890 1.00 95.75 213 LYS A O 1
ATOM 1684 N N . ASP A 1 214 ? -20.287 -12.666 8.498 1.00 94.81 214 ASP A N 1
ATOM 1685 C CA . ASP A 1 214 ? -21.026 -13.564 9.390 1.00 94.81 214 ASP A CA 1
ATOM 1686 C C . ASP A 1 214 ? -22.050 -12.836 10.286 1.00 94.81 214 ASP A C 1
ATOM 1688 O O . ASP A 1 214 ? -22.719 -13.475 11.097 1.00 94.81 214 ASP A O 1
ATOM 1692 N N . GLY A 1 215 ? -22.207 -11.516 10.129 1.00 91.69 215 GLY A N 1
ATOM 1693 C CA . GLY A 1 215 ? -23.138 -10.692 10.902 1.00 91.69 215 GLY A CA 1
ATOM 1694 C C . GLY A 1 215 ? -22.574 -10.185 12.231 1.00 91.69 215 GLY A C 1
ATOM 1695 O O . GLY A 1 215 ? -23.293 -9.526 12.984 1.00 91.69 215 GLY A O 1
ATOM 1696 N N . GLY A 1 216 ? -21.303 -10.466 12.525 1.00 94.75 216 GLY A N 1
ATOM 1697 C CA . GLY A 1 216 ? -20.590 -9.883 13.655 1.00 94.75 216 GLY A CA 1
ATOM 1698 C C . GLY A 1 216 ? -20.393 -8.370 13.519 1.00 94.75 216 GLY A C 1
ATOM 1699 O O . GLY A 1 216 ? -20.578 -7.764 12.462 1.00 94.75 216 GLY A O 1
ATOM 1700 N N . THR A 1 217 ? -20.028 -7.732 14.629 1.00 96.12 217 THR A N 1
ATOM 1701 C CA . THR A 1 217 ? -19.670 -6.311 14.664 1.00 96.12 217 THR A CA 1
ATOM 1702 C C . THR A 1 217 ? -18.290 -6.157 15.276 1.00 96.12 217 THR A C 1
ATOM 1704 O O . THR A 1 217 ? -18.060 -6.605 16.398 1.00 96.12 217 THR A O 1
ATOM 1707 N N . ILE A 1 218 ? -17.393 -5.491 14.554 1.00 96.62 218 ILE A N 1
ATOM 1708 C CA . ILE A 1 218 ? -16.042 -5.170 15.020 1.00 96.62 218 ILE A CA 1
ATOM 1709 C C . ILE A 1 218 ? -15.877 -3.660 15.160 1.00 96.62 218 ILE A C 1
ATOM 1711 O O . ILE A 1 218 ? -16.450 -2.877 14.397 1.00 96.62 218 ILE A O 1
ATOM 1715 N N . CYS A 1 219 ? -15.090 -3.240 16.144 1.00 97.00 219 CYS A N 1
ATOM 1716 C CA . CYS A 1 219 ? -14.724 -1.845 16.320 1.00 97.00 219 CYS A CA 1
ATOM 1717 C C . CYS A 1 219 ? -13.424 -1.568 15.571 1.00 97.00 219 CYS A C 1
ATOM 1719 O O . CYS A 1 219 ? -12.402 -2.200 15.835 1.00 97.00 219 CYS A O 1
ATOM 1721 N N . VAL A 1 220 ? -13.458 -0.608 14.652 1.00 97.25 220 VAL A N 1
ATOM 1722 C CA . VAL A 1 220 ? -12.318 -0.273 13.806 1.00 97.25 220 VAL A CA 1
ATOM 1723 C C . VAL A 1 220 ? -11.865 1.163 14.008 1.00 97.25 220 VAL A C 1
ATOM 1725 O O . VAL A 1 220 ? -12.671 2.091 14.078 1.00 97.25 220 VAL A O 1
ATOM 1728 N N . SER A 1 221 ? -10.551 1.338 14.053 1.00 97.25 221 SER A N 1
ATOM 1729 C CA . SER A 1 221 ? -9.871 2.614 13.874 1.00 97.25 221 SER A CA 1
ATOM 1730 C C . SER A 1 221 ? -9.615 2.801 12.378 1.00 97.25 221 SER A C 1
ATOM 1732 O O . SER A 1 221 ? -8.847 2.050 11.774 1.00 97.25 221 SER A O 1
ATOM 1734 N N . LEU A 1 222 ? -10.307 3.762 11.771 1.00 97.56 222 LEU A N 1
ATOM 1735 C CA . LEU A 1 222 ? -10.228 4.100 10.355 1.00 97.56 222 LEU A CA 1
ATOM 1736 C C . LEU A 1 222 ? -9.459 5.413 10.179 1.00 97.56 222 LEU A C 1
ATOM 1738 O O . LEU A 1 222 ? -9.857 6.445 10.717 1.00 97.56 222 LEU A O 1
ATOM 1742 N N . ALA A 1 223 ? -8.410 5.392 9.361 1.00 97.38 223 ALA A N 1
ATOM 1743 C CA . ALA A 1 223 ? -7.775 6.587 8.810 1.00 97.38 223 ALA A CA 1
ATOM 1744 C C . ALA A 1 223 ? -8.012 6.643 7.297 1.00 97.38 223 ALA A C 1
ATOM 1746 O O . ALA A 1 223 ? -7.789 5.650 6.606 1.00 97.38 223 ALA A O 1
ATOM 1747 N N . VAL A 1 224 ? -8.442 7.794 6.778 1.00 96.75 224 VAL A N 1
ATOM 1748 C CA . VAL A 1 224 ? -8.701 7.993 5.345 1.00 96.75 224 VAL A CA 1
ATOM 1749 C C . VAL A 1 224 ? -7.925 9.189 4.822 1.00 96.75 224 VAL A C 1
ATOM 1751 O O . VAL A 1 224 ? -7.892 10.238 5.462 1.00 96.75 224 VAL A O 1
ATOM 1754 N N . SER A 1 225 ? -7.314 9.044 3.647 1.00 95.12 225 SER A N 1
ATOM 1755 C CA . SER A 1 225 ? -6.582 10.107 2.943 1.00 95.12 225 SER A CA 1
ATOM 1756 C C . SER A 1 225 ? -7.054 10.226 1.496 1.00 95.12 225 SER A C 1
ATOM 1758 O O . SER A 1 225 ? -7.300 9.207 0.851 1.00 95.12 225 SER A O 1
ATOM 1760 N N . ALA A 1 226 ? -7.138 11.444 0.961 1.00 93.88 226 ALA A N 1
ATOM 1761 C CA . ALA A 1 226 ? -7.514 11.681 -0.434 1.00 93.88 226 ALA A CA 1
ATOM 1762 C C . ALA A 1 226 ? -6.299 11.793 -1.366 1.00 93.88 226 ALA A C 1
ATOM 1764 O O . ALA A 1 226 ? -5.366 12.553 -1.100 1.00 93.88 226 ALA A O 1
ATOM 1765 N N . VAL A 1 227 ? -6.334 11.066 -2.487 1.00 93.06 227 VAL A N 1
ATOM 1766 C CA . VAL A 1 227 ? -5.344 11.162 -3.569 1.00 93.06 227 VAL A CA 1
ATOM 1767 C C . VAL A 1 227 ? -5.958 11.917 -4.739 1.00 93.06 227 VAL A C 1
ATOM 1769 O O . VAL A 1 227 ? -7.051 11.578 -5.190 1.00 93.06 227 VAL A O 1
ATOM 1772 N N . HIS A 1 228 ? -5.251 12.931 -5.234 1.00 90.12 228 HIS A N 1
ATOM 1773 C CA . HIS A 1 228 ? -5.751 13.863 -6.243 1.00 90.12 228 HIS A CA 1
ATOM 1774 C C . HIS A 1 228 ? -4.967 13.754 -7.556 1.00 90.12 228 HIS A C 1
ATOM 1776 O O . HIS A 1 228 ? -3.792 13.388 -7.550 1.00 90.12 228 HIS A O 1
ATOM 1782 N N . ASN A 1 229 ? -5.609 14.094 -8.674 1.00 90.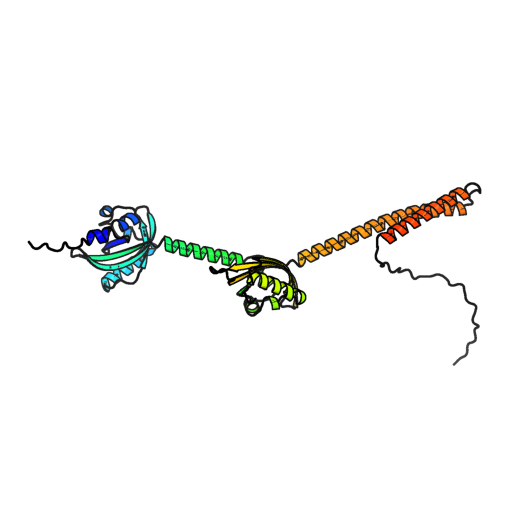31 229 ASN A N 1
ATOM 1783 C CA . ASN A 1 229 ? -4.948 14.264 -9.970 1.00 90.31 229 ASN A CA 1
ATOM 1784 C C . ASN A 1 229 ? -4.264 15.639 -10.087 1.00 90.31 229 ASN A C 1
ATOM 1786 O O . ASN A 1 229 ? -4.296 16.449 -9.157 1.00 90.31 229 ASN A O 1
ATOM 1790 N N . ALA A 1 230 ? -3.644 15.906 -11.241 1.00 89.00 230 ALA A N 1
ATOM 1791 C CA . ALA A 1 230 ? -2.977 17.178 -11.527 1.00 89.00 230 ALA A CA 1
ATOM 1792 C C . ALA A 1 230 ? -3.945 18.378 -11.492 1.00 89.00 230 ALA A C 1
ATOM 1794 O O . ALA A 1 230 ? -3.546 19.489 -11.152 1.00 89.00 230 ALA A O 1
ATOM 1795 N N . GLU A 1 231 ? -5.225 18.144 -11.781 1.00 88.19 231 GLU A N 1
ATOM 1796 C CA . GLU A 1 231 ? -6.308 19.127 -11.719 1.00 88.19 231 GLU A CA 1
ATOM 1797 C C . GLU A 1 231 ? -6.852 19.336 -10.289 1.00 88.19 231 GLU A C 1
ATOM 1799 O O . GLU A 1 231 ? -7.717 20.184 -10.059 1.00 88.19 231 GLU A O 1
ATOM 1804 N N . GLY A 1 232 ? -6.347 18.586 -9.303 1.00 82.81 232 GLY A N 1
ATOM 1805 C CA . GLY A 1 232 ? -6.748 18.677 -7.900 1.00 82.81 232 GLY A CA 1
ATOM 1806 C C . GLY A 1 232 ? -8.095 18.024 -7.577 1.00 82.81 232 GLY A C 1
ATOM 1807 O O . GLY A 1 232 ? -8.670 18.322 -6.530 1.00 82.81 232 GLY A O 1
ATOM 1808 N N . LEU A 1 233 ? -8.612 17.159 -8.450 1.00 86.00 233 LEU A N 1
ATOM 1809 C CA . LEU A 1 233 ? -9.801 16.337 -8.220 1.00 86.00 233 LEU A CA 1
ATOM 1810 C C . LEU A 1 233 ? -9.410 15.003 -7.564 1.00 86.00 233 LEU A C 1
ATOM 1812 O O . LEU A 1 233 ? -8.401 14.412 -7.961 1.00 86.00 233 LEU A O 1
ATOM 1816 N N . PRO A 1 234 ? -10.184 14.501 -6.583 1.00 88.69 234 PRO A N 1
ATOM 1817 C CA . PRO A 1 234 ? -9.904 13.218 -5.949 1.00 88.69 234 PRO A CA 1
ATOM 1818 C C . PRO A 1 234 ? -10.092 12.066 -6.949 1.00 88.69 234 PRO A C 1
ATOM 1820 O O . PRO A 1 234 ? -11.158 11.918 -7.542 1.00 88.69 234 PRO A O 1
ATOM 1823 N N . ILE A 1 235 ? -9.057 11.241 -7.121 1.00 93.00 235 ILE A N 1
ATOM 1824 C CA . ILE A 1 235 ? -9.083 10.029 -7.957 1.00 93.00 235 ILE A CA 1
ATOM 1825 C C . ILE A 1 235 ? -9.609 8.850 -7.134 1.00 93.00 235 ILE A C 1
ATOM 1827 O O . ILE A 1 235 ? -10.428 8.067 -7.606 1.00 93.00 235 ILE A O 1
ATOM 1831 N N . TYR A 1 236 ? -9.124 8.724 -5.898 1.00 95.25 236 TYR A N 1
ATOM 1832 C CA . TYR A 1 236 ? -9.532 7.710 -4.931 1.00 95.25 236 TYR A CA 1
ATOM 1833 C C . TYR A 1 236 ? -9.115 8.124 -3.515 1.00 95.25 236 TYR A C 1
ATOM 1835 O O . TYR A 1 236 ? -8.299 9.028 -3.308 1.00 95.25 236 TYR A O 1
ATOM 1843 N N . PHE A 1 237 ? -9.658 7.419 -2.533 1.00 95.38 237 PHE A N 1
ATOM 1844 C CA . PHE A 1 237 ? -9.315 7.521 -1.126 1.00 95.38 237 PHE A CA 1
ATOM 1845 C C . PHE A 1 237 ? -8.560 6.279 -0.681 1.00 95.38 237 PHE A C 1
ATOM 1847 O O . PHE A 1 237 ? -8.890 5.170 -1.095 1.00 95.38 237 PHE A O 1
ATOM 1854 N N . ILE A 1 238 ? -7.566 6.461 0.179 1.00 96.25 238 ILE A N 1
ATOM 1855 C CA . ILE A 1 238 ? -6.844 5.369 0.828 1.00 96.25 238 ILE A CA 1
ATOM 1856 C C . ILE A 1 238 ? -7.401 5.223 2.236 1.00 96.25 238 ILE A C 1
ATOM 1858 O O . ILE A 1 238 ? -7.264 6.143 3.039 1.00 96.25 238 ILE A O 1
ATOM 1862 N N . GLY A 1 239 ? -8.010 4.077 2.526 1.00 96.62 239 GLY A N 1
ATOM 1863 C CA . GLY A 1 239 ? -8.426 3.690 3.868 1.00 96.62 239 GLY A CA 1
ATOM 1864 C C . GLY A 1 239 ? -7.385 2.785 4.516 1.00 96.62 239 GLY A C 1
ATOM 1865 O O . GLY A 1 239 ? -6.949 1.813 3.899 1.00 96.62 239 GLY A O 1
ATOM 1866 N N . GLN A 1 240 ? -7.010 3.083 5.757 1.00 97.69 240 GLN A N 1
ATOM 1867 C CA . GLN A 1 240 ? -6.264 2.194 6.646 1.00 97.69 240 GLN A CA 1
ATOM 1868 C C . GLN A 1 240 ? -7.154 1.838 7.832 1.00 97.69 240 GLN A C 1
ATOM 1870 O O . GLN A 1 240 ? -7.731 2.721 8.465 1.00 97.69 240 GLN A O 1
ATOM 1875 N N . ILE A 1 241 ? -7.291 0.545 8.097 1.00 98.12 241 ILE A N 1
ATOM 1876 C CA . ILE A 1 241 ? -8.275 -0.018 9.008 1.00 98.12 241 ILE A CA 1
ATOM 1877 C C . ILE A 1 241 ? -7.552 -0.931 9.985 1.00 98.12 241 ILE A C 1
ATOM 1879 O O . ILE A 1 241 ? -6.929 -1.916 9.591 1.00 98.12 241 ILE A O 1
ATOM 1883 N N . GLN A 1 242 ? -7.666 -0.613 11.265 1.00 97.44 242 GLN A N 1
ATOM 1884 C CA . GLN A 1 242 ? -7.183 -1.457 12.346 1.00 97.44 242 GLN A CA 1
ATOM 1885 C C . GLN A 1 242 ? -8.375 -1.927 13.174 1.00 97.44 242 GLN A C 1
ATOM 1887 O O . GLN A 1 242 ? -9.163 -1.103 13.637 1.00 97.44 242 GLN A O 1
ATOM 1892 N N . ASP A 1 243 ? -8.497 -3.238 13.367 1.00 96.75 243 ASP A N 1
ATOM 1893 C CA . ASP A 1 243 ? -9.425 -3.796 14.347 1.00 96.75 243 ASP A CA 1
ATOM 1894 C C . ASP A 1 243 ? -8.875 -3.525 15.751 1.00 96.75 243 ASP A C 1
ATOM 1896 O O . ASP A 1 243 ? -7.765 -3.937 16.086 1.00 96.75 243 ASP A O 1
ATOM 1900 N N . ILE A 1 244 ? -9.650 -2.795 16.549 1.00 95.44 244 ILE A N 1
ATOM 1901 C CA . ILE A 1 244 ? -9.315 -2.416 17.925 1.00 95.44 244 ILE A CA 1
ATOM 1902 C C . ILE A 1 244 ? -10.270 -3.063 18.934 1.00 95.44 244 ILE A C 1
ATOM 1904 O O . ILE A 1 244 ? -10.313 -2.667 20.097 1.00 95.44 244 ILE A O 1
ATOM 1908 N N . THR A 1 245 ? -11.065 -4.049 18.512 1.00 91.62 245 THR A N 1
ATOM 1909 C CA . THR A 1 245 ? -12.082 -4.694 19.354 1.00 91.62 245 THR A CA 1
ATOM 1910 C C . THR A 1 245 ? -11.454 -5.304 20.604 1.00 91.62 245 THR A C 1
ATOM 1912 O O . THR A 1 245 ? -11.917 -5.055 21.716 1.00 91.62 245 THR A O 1
ATOM 1915 N N . ARG A 1 246 ? -10.354 -6.049 20.436 1.00 90.69 246 ARG A N 1
ATOM 1916 C CA . ARG A 1 246 ? -9.633 -6.683 21.547 1.00 90.69 246 ARG A CA 1
ATOM 1917 C C . ARG A 1 246 ? -9.054 -5.657 22.517 1.00 90.69 246 ARG A C 1
ATOM 1919 O O . ARG A 1 246 ? -9.180 -5.832 23.725 1.00 90.69 246 ARG A O 1
ATOM 1926 N N . ASP A 1 247 ? -8.438 -4.602 21.995 1.00 89.56 247 ASP A N 1
ATOM 1927 C CA . ASP A 1 247 ? -7.810 -3.567 22.819 1.00 89.56 247 ASP A CA 1
ATOM 1928 C C . ASP A 1 247 ? -8.861 -2.847 23.665 1.00 89.56 247 ASP A C 1
ATOM 1930 O O . ASP A 1 247 ? -8.692 -2.707 24.875 1.00 89.56 247 ASP A O 1
ATOM 1934 N N . ARG A 1 248 ? -10.008 -2.510 23.063 1.00 87.88 248 ARG A N 1
ATOM 1935 C CA . ARG A 1 248 ? -11.131 -1.896 23.781 1.00 87.88 248 ARG A CA 1
ATOM 1936 C C . ARG A 1 248 ? -11.715 -2.807 24.855 1.00 87.88 248 ARG A C 1
ATOM 1938 O O . ARG A 1 248 ? -11.973 -2.340 25.957 1.00 87.88 248 ARG A O 1
ATOM 1945 N N . GLN A 1 249 ? -11.893 -4.096 24.564 1.00 85.31 249 GLN A N 1
ATOM 1946 C CA . GLN A 1 249 ? -12.380 -5.060 25.558 1.00 85.31 249 GLN A CA 1
ATOM 1947 C C . GLN A 1 249 ? -11.421 -5.184 26.748 1.00 85.31 249 GLN A C 1
ATOM 1949 O O . GLN A 1 249 ? -11.865 -5.286 27.888 1.00 85.31 249 GLN A O 1
ATOM 1954 N N . LEU A 1 250 ? -10.108 -5.157 26.503 1.00 87.94 250 LEU A N 1
ATOM 1955 C CA . LEU A 1 250 ? -9.105 -5.207 27.567 1.00 87.94 250 LEU A CA 1
ATOM 1956 C C . LEU A 1 250 ? -9.083 -3.922 28.402 1.00 87.94 250 LEU A C 1
ATOM 1958 O O . LEU A 1 250 ? -8.954 -3.996 29.624 1.00 87.94 250 LEU A O 1
ATOM 1962 N N . GLU A 1 251 ? -9.207 -2.757 27.767 1.00 88.12 251 GLU A N 1
ATOM 1963 C CA . GLU A 1 251 ? -9.314 -1.474 28.469 1.00 88.12 251 GLU A CA 1
ATOM 1964 C C . GLU A 1 251 ? -10.571 -1.408 29.340 1.00 88.12 251 GLU A C 1
ATOM 1966 O O . GLU A 1 251 ? -10.492 -1.011 30.501 1.00 88.12 251 GLU A O 1
ATOM 1971 N N . GLU A 1 252 ? -11.713 -1.855 28.819 1.00 86.50 252 GLU A N 1
ATOM 1972 C CA . GLU A 1 252 ? -12.979 -1.877 29.552 1.00 86.50 252 GLU A CA 1
ATOM 1973 C C . GLU A 1 252 ? -12.923 -2.838 30.747 1.00 86.50 252 GLU A C 1
ATOM 1975 O O . GLU A 1 252 ? -13.242 -2.443 31.868 1.00 86.50 252 GLU A O 1
ATOM 1980 N N . GLN A 1 253 ? -12.394 -4.052 30.553 1.00 86.19 253 GLN A N 1
ATOM 1981 C CA . GLN A 1 253 ? -12.184 -5.015 31.641 1.00 86.19 253 GLN A CA 1
ATOM 1982 C C . GLN A 1 253 ? -11.257 -4.472 32.734 1.00 86.19 253 GLN A C 1
ATOM 1984 O O . GLN A 1 253 ? -11.503 -4.700 33.919 1.00 86.19 253 GLN A O 1
ATOM 1989 N N . ARG A 1 254 ? -10.194 -3.748 32.360 1.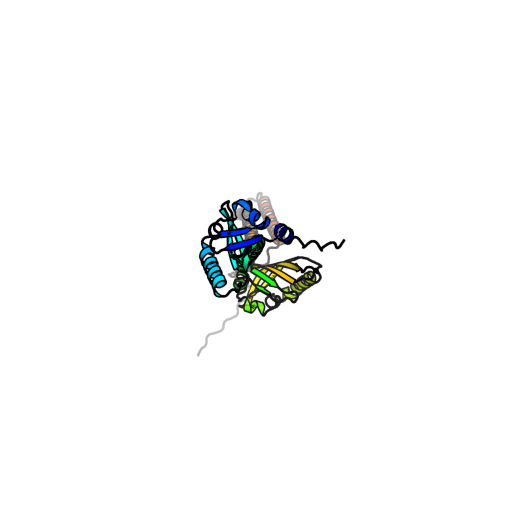00 86.75 254 ARG A N 1
ATOM 1990 C CA . ARG A 1 254 ? -9.303 -3.096 33.331 1.00 86.75 254 ARG A CA 1
ATOM 1991 C C . ARG A 1 254 ? -10.022 -1.993 34.094 1.00 86.75 254 ARG A C 1
ATOM 1993 O O . ARG A 1 254 ? -9.942 -1.975 35.317 1.00 86.75 254 ARG A O 1
ATOM 2000 N N . ALA A 1 255 ? -10.752 -1.127 33.398 1.00 84.31 255 ALA A N 1
ATOM 2001 C CA . ALA A 1 255 ? -11.503 -0.046 34.026 1.00 84.31 255 ALA A CA 1
ATOM 2002 C C . ALA A 1 255 ? -12.583 -0.573 34.990 1.00 84.31 255 ALA A C 1
ATOM 2004 O O . ALA A 1 255 ? -12.790 -0.001 36.062 1.00 84.31 255 ALA A O 1
ATOM 2005 N N . ASP A 1 256 ? -13.258 -1.671 34.640 1.00 83.38 256 ASP A N 1
ATOM 2006 C CA . ASP A 1 256 ? -14.211 -2.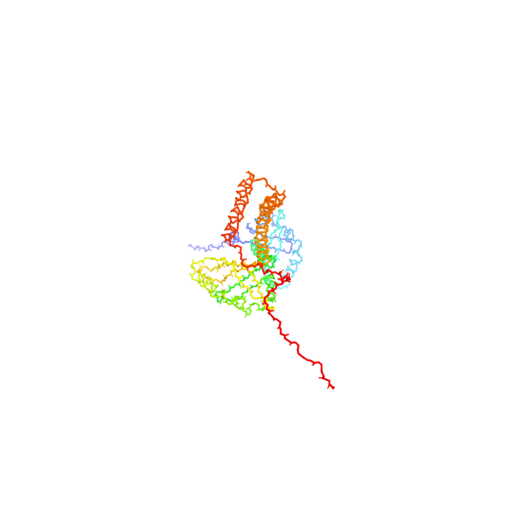351 35.521 1.00 83.38 256 ASP A CA 1
ATOM 2007 C C . ASP A 1 256 ? -13.517 -2.987 36.736 1.00 83.38 256 ASP A C 1
ATOM 2009 O O . ASP A 1 256 ? -13.996 -2.842 37.864 1.00 83.38 256 ASP A O 1
ATOM 2013 N N . ALA A 1 257 ? -12.371 -3.646 36.537 1.00 84.06 257 ALA A N 1
ATOM 2014 C CA . ALA A 1 257 ? -11.598 -4.251 37.621 1.00 84.06 257 ALA A CA 1
ATOM 2015 C C . ALA A 1 257 ? -11.049 -3.203 38.603 1.00 84.06 257 ALA A C 1
ATOM 2017 O O . ALA A 1 257 ? -11.128 -3.403 39.814 1.00 84.06 257 ALA A O 1
ATOM 2018 N N . GLU A 1 258 ? -10.548 -2.070 38.107 1.00 82.44 258 GLU A N 1
ATOM 2019 C CA . GLU A 1 258 ? -10.087 -0.945 38.930 1.00 82.44 258 GLU A CA 1
ATOM 2020 C C . GLU A 1 258 ? -11.236 -0.337 39.741 1.00 82.44 258 GLU A C 1
ATOM 2022 O O . GLU A 1 258 ? -11.096 -0.123 40.949 1.00 82.44 258 GLU A O 1
ATOM 2027 N N . ARG A 1 259 ? -12.405 -0.135 39.114 1.00 81.00 259 ARG A N 1
ATOM 2028 C CA . ARG A 1 259 ? -13.617 0.304 39.824 1.00 81.00 259 ARG A CA 1
ATOM 2029 C C . ARG A 1 259 ? -14.011 -0.679 40.928 1.00 81.00 259 ARG A C 1
ATOM 2031 O O . ARG A 1 259 ? -14.296 -0.254 42.047 1.00 81.00 259 ARG A O 1
ATOM 2038 N N . MET A 1 260 ? -13.998 -1.980 40.643 1.00 79.50 260 MET A N 1
ATOM 2039 C CA . MET A 1 260 ? -14.361 -3.016 41.615 1.00 79.50 260 MET A CA 1
ATOM 2040 C C . MET A 1 260 ? -13.357 -3.120 42.774 1.00 79.50 260 MET A C 1
ATOM 2042 O O . MET A 1 260 ? -13.756 -3.257 43.934 1.00 79.50 260 MET A O 1
ATOM 2046 N N . ALA A 1 261 ? -12.058 -3.021 42.485 1.00 77.19 261 ALA A N 1
ATOM 2047 C CA . ALA A 1 261 ? -11.011 -3.018 43.500 1.00 77.19 261 ALA A CA 1
ATOM 2048 C C . ALA A 1 261 ? -11.174 -1.830 44.461 1.00 77.19 261 ALA A C 1
ATOM 2050 O O . ALA A 1 261 ? -11.154 -2.028 45.676 1.00 77.19 261 ALA A O 1
ATOM 2051 N N . GLY A 1 262 ? -11.449 -0.633 43.926 1.00 76.75 262 GLY A N 1
ATOM 2052 C CA . GLY A 1 262 ? -11.720 0.559 44.733 1.00 76.75 262 GLY A CA 1
ATOM 2053 C C . GLY A 1 262 ? -12.910 0.380 45.681 1.00 76.75 262 GLY A C 1
ATOM 2054 O O . GLY A 1 262 ? -12.791 0.679 46.870 1.00 76.75 262 GLY A O 1
ATOM 2055 N N . ILE A 1 263 ? -14.029 -0.176 45.190 1.00 78.25 263 ILE A N 1
ATOM 2056 C CA . ILE A 1 263 ? -15.219 -0.490 46.010 1.00 78.25 263 ILE A CA 1
ATOM 2057 C C . ILE A 1 263 ? -14.884 -1.513 47.108 1.00 78.25 263 ILE A C 1
ATOM 2059 O O . ILE A 1 263 ? -15.312 -1.369 48.257 1.00 78.25 263 ILE A O 1
ATOM 2063 N N . THR A 1 264 ? -14.105 -2.544 46.778 1.00 73.38 264 THR A N 1
ATOM 2064 C CA . THR A 1 264 ? -13.735 -3.605 47.726 1.00 73.38 264 THR A CA 1
ATOM 2065 C C . THR A 1 264 ? -12.848 -3.063 48.848 1.00 73.38 264 THR A C 1
ATOM 2067 O O . THR A 1 264 ? -13.111 -3.329 50.021 1.00 73.38 264 THR A O 1
ATOM 2070 N N . GLU A 1 265 ? -11.846 -2.246 48.515 1.00 75.62 265 GLU A N 1
ATOM 2071 C CA . GLU A 1 265 ? -10.963 -1.597 49.490 1.00 75.62 265 GLU A CA 1
ATOM 2072 C C . GLU A 1 265 ? -11.748 -0.691 50.448 1.00 75.62 265 GLU A C 1
ATOM 2074 O O . GLU A 1 265 ? -11.588 -0.791 51.669 1.00 75.62 265 GLU A O 1
ATOM 2079 N N . THR A 1 266 ? -12.667 0.130 49.920 1.00 79.88 266 THR A N 1
ATOM 2080 C CA . THR A 1 266 ? -13.520 0.978 50.772 1.00 79.88 266 THR A CA 1
ATOM 2081 C C . THR A 1 266 ? -14.404 0.142 51.695 1.00 79.88 266 THR A C 1
ATOM 2083 O O . THR A 1 266 ? -14.549 0.475 52.870 1.00 79.88 266 THR A O 1
ATOM 2086 N N . THR A 1 267 ? -14.968 -0.960 51.195 1.00 76.00 267 THR A N 1
ATOM 2087 C CA . THR A 1 267 ? -15.838 -1.850 51.979 1.00 76.00 267 THR A CA 1
ATOM 2088 C C . THR A 1 267 ? -15.077 -2.519 53.125 1.00 76.00 267 THR A C 1
ATOM 2090 O O . THR A 1 267 ? -15.572 -2.550 54.252 1.00 76.00 267 THR A O 1
ATOM 2093 N N . ILE A 1 268 ? -13.853 -3.002 52.874 1.00 79.06 268 ILE A N 1
ATOM 2094 C CA . ILE A 1 268 ? -12.993 -3.601 53.908 1.00 79.06 268 ILE A CA 1
ATOM 2095 C C . ILE A 1 268 ? -12.627 -2.561 54.975 1.00 79.06 268 ILE A C 1
ATOM 2097 O O . ILE A 1 268 ? -12.748 -2.842 56.170 1.00 79.06 268 ILE A O 1
ATOM 2101 N N . ALA A 1 269 ? -12.230 -1.352 54.565 1.00 77.69 269 ALA A N 1
ATOM 2102 C CA . ALA A 1 269 ? -11.887 -0.275 55.494 1.00 77.69 269 ALA A CA 1
ATOM 2103 C C . ALA A 1 269 ? -13.075 0.111 56.394 1.00 77.69 269 ALA A C 1
ATOM 2105 O O . ALA A 1 269 ? -12.921 0.271 57.607 1.00 77.69 269 ALA A O 1
ATOM 2106 N N . VAL A 1 270 ? -14.275 0.193 55.817 1.00 82.62 270 VAL A N 1
ATOM 2107 C CA . VAL A 1 270 ? -15.524 0.471 56.538 1.00 82.62 270 VAL A CA 1
ATOM 2108 C C . VAL A 1 270 ? -15.875 -0.645 57.513 1.00 82.62 270 VAL A C 1
ATOM 2110 O O . VAL A 1 270 ? -16.206 -0.359 58.661 1.00 82.62 270 VAL A O 1
ATOM 2113 N N . ALA A 1 271 ? -15.792 -1.908 57.086 1.00 76.38 271 ALA A N 1
ATOM 2114 C CA . ALA A 1 271 ? -16.072 -3.051 57.950 1.00 76.38 271 ALA A CA 1
ATOM 2115 C C . ALA A 1 271 ? -15.121 -3.078 59.156 1.00 76.38 271 ALA A C 1
ATOM 2117 O O . ALA A 1 271 ? -15.555 -3.306 60.284 1.00 76.38 271 ALA A O 1
ATOM 2118 N N . HIS A 1 272 ? -13.838 -2.772 58.940 1.00 81.75 272 HIS A N 1
ATOM 2119 C CA . HIS A 1 272 ? -12.859 -2.648 60.016 1.00 81.75 272 HIS A CA 1
ATOM 2120 C C . HIS A 1 272 ? -13.194 -1.490 60.975 1.00 81.75 272 HIS A C 1
ATOM 2122 O O . HIS A 1 272 ? -13.157 -1.669 62.193 1.00 81.75 272 HIS A O 1
ATOM 2128 N N . GLU A 1 273 ? -13.561 -0.309 60.462 1.00 82.62 273 GLU A N 1
ATOM 2129 C CA . GLU A 1 273 ? -13.981 0.824 61.303 1.00 82.62 273 GLU A CA 1
ATOM 2130 C C . GLU A 1 273 ? -15.242 0.480 62.117 1.00 82.62 273 GLU A C 1
ATOM 2132 O O . GLU A 1 273 ? -15.291 0.755 63.316 1.00 82.62 273 GLU A O 1
ATOM 2137 N N . MET A 1 274 ? -16.226 -0.186 61.506 1.00 83.25 274 MET A N 1
ATOM 2138 C CA . MET A 1 274 ? -17.447 -0.637 62.178 1.00 83.25 274 MET A CA 1
ATOM 2139 C C . MET A 1 274 ? -17.164 -1.668 63.271 1.00 83.25 274 MET A C 1
ATOM 2141 O O . MET A 1 274 ? -17.641 -1.493 64.389 1.00 83.25 274 MET A O 1
ATOM 2145 N N . ASN A 1 275 ? -16.365 -2.700 62.987 1.00 83.44 275 ASN A N 1
ATOM 2146 C CA . ASN A 1 275 ? -16.016 -3.734 63.965 1.00 83.44 275 ASN A CA 1
ATOM 2147 C C . ASN A 1 275 ? -15.291 -3.150 65.181 1.00 83.44 275 ASN A C 1
ATOM 2149 O O . ASN A 1 275 ? -15.594 -3.524 66.315 1.00 83.44 275 ASN A O 1
ATOM 2153 N N . ASN A 1 276 ? -14.393 -2.184 64.969 1.00 85.69 276 ASN A N 1
ATOM 2154 C CA . ASN A 1 276 ? -13.727 -1.483 66.065 1.00 85.69 276 ASN A CA 1
ATOM 2155 C C . ASN A 1 276 ? -14.733 -0.762 66.968 1.00 85.69 276 ASN A C 1
ATOM 2157 O O . ASN A 1 276 ? -14.642 -0.848 68.191 1.00 85.69 276 ASN A O 1
ATOM 2161 N N . VAL A 1 277 ? -15.708 -0.063 66.382 1.00 88.69 277 VAL A N 1
ATOM 2162 C CA . VAL A 1 277 ? -16.700 0.683 67.165 1.00 88.69 277 VAL A CA 1
ATOM 2163 C C . VAL A 1 277 ? -17.712 -0.251 67.840 1.00 88.69 277 VAL A C 1
ATOM 2165 O O . VAL A 1 277 ? -18.070 -0.026 68.994 1.00 88.69 277 VAL A O 1
ATOM 2168 N N . LEU A 1 278 ? -18.119 -1.333 67.172 1.00 84.12 278 LEU A N 1
ATOM 2169 C CA . LEU A 1 278 ? -18.965 -2.380 67.754 1.00 84.12 278 LEU A CA 1
ATOM 2170 C C . LEU A 1 278 ? -18.289 -3.065 68.942 1.00 84.12 278 LEU A C 1
ATOM 2172 O O . LEU A 1 278 ? -18.952 -3.323 69.939 1.00 84.12 278 LEU A O 1
ATOM 2176 N N . THR A 1 279 ? -16.978 -3.301 68.874 1.00 86.38 279 THR A N 1
ATOM 2177 C CA . THR A 1 279 ? -16.214 -3.884 69.988 1.00 86.38 279 THR A CA 1
ATOM 2178 C C . THR A 1 279 ? -16.295 -3.001 71.236 1.00 86.38 279 THR A C 1
ATOM 2180 O O . THR A 1 279 ? -16.557 -3.507 72.324 1.00 86.38 279 THR A O 1
ATOM 2183 N N . VAL A 1 280 ? -16.156 -1.678 71.077 1.00 87.69 280 VAL A N 1
ATOM 2184 C CA . VAL A 1 280 ? -16.301 -0.705 72.178 1.00 87.69 280 VAL A CA 1
ATOM 2185 C C . VAL A 1 280 ? -17.726 -0.701 72.735 1.00 87.69 280 VAL A C 1
ATOM 2187 O O . VAL A 1 280 ? -17.906 -0.682 73.951 1.00 87.69 280 VAL A O 1
ATOM 2190 N N . LEU A 1 281 ? -18.742 -0.747 71.866 1.00 87.62 281 LEU A N 1
ATOM 2191 C CA . LEU A 1 281 ? -20.145 -0.815 72.290 1.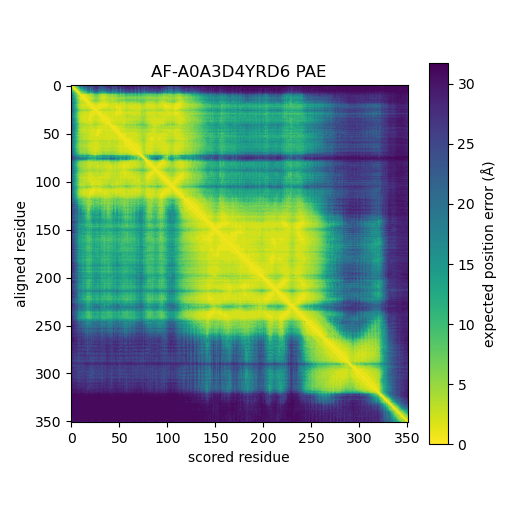00 87.62 281 LEU A CA 1
ATOM 2192 C C . LEU A 1 281 ? -20.442 -2.090 73.082 1.00 87.62 281 LEU A C 1
ATOM 2194 O O . LEU A 1 281 ? -21.052 -2.014 74.143 1.00 87.62 281 LEU A O 1
ATOM 2198 N N . MET A 1 282 ? -20.004 -3.246 72.578 1.00 86.62 282 MET A N 1
ATOM 2199 C CA . MET A 1 282 ? -20.221 -4.540 73.224 1.00 86.62 282 MET A CA 1
ATOM 2200 C C . MET A 1 282 ? -19.493 -4.631 74.566 1.00 86.62 282 MET A C 1
ATOM 2202 O O . MET A 1 282 ? -20.093 -5.067 75.542 1.00 86.62 282 MET A O 1
ATOM 2206 N N . MET A 1 283 ? -18.237 -4.182 74.636 1.00 90.19 283 MET A N 1
ATOM 2207 C CA . MET A 1 283 ? -17.463 -4.171 75.881 1.00 90.19 283 MET A CA 1
ATOM 2208 C C . MET A 1 283 ? -18.141 -3.313 76.956 1.00 90.19 283 MET A C 1
ATOM 2210 O O . MET A 1 283 ? -18.336 -3.773 78.076 1.00 90.19 283 MET A O 1
ATOM 2214 N N . ASN A 1 284 ? -18.551 -2.092 76.608 1.00 89.31 284 ASN A N 1
ATOM 2215 C CA . ASN A 1 284 ? -19.222 -1.188 77.542 1.00 89.31 284 ASN A CA 1
ATOM 2216 C C . ASN A 1 284 ? -20.626 -1.672 77.939 1.00 89.31 284 ASN A C 1
ATOM 2218 O O . ASN A 1 284 ? -21.026 -1.527 79.092 1.00 89.31 284 ASN A O 1
ATOM 2222 N N . ALA A 1 285 ? -21.368 -2.292 77.019 1.00 86.19 285 ALA A N 1
ATOM 2223 C CA . ALA A 1 285 ? -22.643 -2.925 77.348 1.00 86.19 285 ALA A CA 1
ATOM 2224 C C . ALA A 1 285 ? -22.465 -4.092 78.335 1.00 86.19 285 ALA A C 1
ATOM 2226 O O . ALA A 1 285 ? -23.254 -4.210 79.270 1.00 86.19 285 ALA A O 1
ATOM 2227 N N . GLN A 1 286 ? -21.408 -4.899 78.177 1.00 88.81 286 GLN A N 1
ATOM 2228 C CA . GLN A 1 286 ? -21.091 -5.985 79.109 1.00 88.81 286 GLN A CA 1
ATOM 2229 C C . GLN A 1 286 ? -20.745 -5.453 80.506 1.00 88.81 286 GLN A C 1
ATOM 2231 O O . GLN A 1 286 ? -21.215 -6.001 81.496 1.00 88.81 286 GLN A O 1
ATOM 2236 N N . LEU A 1 287 ? -19.994 -4.348 80.599 1.00 88.25 287 LEU A N 1
ATOM 2237 C CA . LEU A 1 287 ? -19.687 -3.705 81.884 1.00 88.25 287 LEU A CA 1
ATOM 2238 C C . LEU A 1 287 ? -20.956 -3.257 82.627 1.00 88.25 287 LEU A C 1
ATOM 2240 O O . LEU A 1 287 ? -21.037 -3.397 83.846 1.00 88.25 287 LEU A O 1
ATOM 2244 N N . LEU A 1 288 ? -21.967 -2.759 81.906 1.00 86.50 288 LEU A N 1
ATOM 2245 C CA . LEU A 1 288 ? -23.265 -2.422 82.504 1.00 86.50 288 LEU A CA 1
ATOM 2246 C C . LEU A 1 288 ? -24.015 -3.665 83.013 1.00 86.50 288 LEU A C 1
ATOM 2248 O O . LEU A 1 288 ? -24.692 -3.581 84.037 1.00 86.50 288 LEU A O 1
ATOM 2252 N N . GLU A 1 289 ? -23.905 -4.802 82.321 1.00 86.38 289 GLU A N 1
ATOM 2253 C CA . GLU A 1 289 ? -24.522 -6.075 82.723 1.00 86.38 289 GLU A CA 1
ATOM 2254 C C . GLU A 1 289 ? -23.818 -6.703 83.944 1.00 86.38 289 GLU A C 1
ATOM 2256 O O . GLU A 1 289 ? -24.471 -7.208 84.862 1.00 86.38 289 GLU A O 1
ATOM 2261 N N . ASP A 1 290 ? -22.494 -6.566 84.028 1.00 86.50 290 ASP A N 1
ATOM 2262 C CA . ASP A 1 290 ? -21.641 -7.106 85.097 1.00 86.50 290 ASP A CA 1
ATOM 2263 C C . ASP A 1 290 ? -21.652 -6.256 86.390 1.00 86.50 290 ASP A C 1
ATOM 2265 O O . ASP A 1 290 ? -20.767 -6.376 87.235 1.00 86.50 290 ASP A O 1
ATOM 2269 N N . HIS A 1 291 ? -22.706 -5.454 86.593 1.00 80.25 291 HIS A N 1
ATOM 2270 C CA . HIS A 1 291 ? -22.958 -4.641 87.793 1.00 80.25 291 HIS A CA 1
ATOM 2271 C C . HIS A 1 291 ? -21.962 -3.482 87.993 1.00 80.25 291 HIS A C 1
ATOM 2273 O O . HIS A 1 291 ? -21.455 -3.282 89.100 1.00 80.25 291 HIS A O 1
ATOM 2279 N N . ALA A 1 292 ? -21.727 -2.687 86.939 1.00 81.62 292 ALA A N 1
ATOM 2280 C CA . ALA A 1 292 ? -20.995 -1.418 87.022 1.00 81.62 292 ALA A CA 1
ATOM 2281 C C . ALA A 1 292 ? -21.438 -0.558 88.218 1.00 81.62 292 ALA A C 1
ATOM 2283 O O . ALA A 1 292 ? -22.631 -0.459 88.538 1.00 81.62 292 ALA A O 1
ATOM 2284 N N . SER A 1 293 ? -20.477 0.093 88.874 1.00 85.94 293 SER A N 1
ATOM 2285 C CA . SER A 1 293 ? -20.787 0.939 90.022 1.00 85.94 293 SER A CA 1
ATOM 2286 C C . SER A 1 293 ? -21.593 2.177 89.591 1.00 85.94 293 SER A C 1
ATOM 2288 O O . SER A 1 293 ? -21.418 2.674 88.475 1.00 85.94 293 SER A O 1
ATOM 2290 N N . PRO A 1 294 ? -22.458 2.739 90.460 1.00 84.25 294 PRO A N 1
ATOM 2291 C CA . PRO A 1 294 ? -23.248 3.928 90.126 1.00 84.25 294 PRO A CA 1
ATOM 2292 C C . PRO A 1 294 ? -22.421 5.142 89.671 1.00 84.25 294 PRO A C 1
ATOM 2294 O O . PRO A 1 294 ? -22.955 6.016 88.991 1.00 84.25 294 PRO A O 1
ATOM 2297 N N . GLU A 1 295 ? -21.140 5.198 90.044 1.00 86.06 295 GLU A N 1
ATOM 2298 C CA . GLU A 1 295 ? -20.202 6.260 89.671 1.00 86.06 295 GLU A CA 1
ATOM 2299 C C . GLU A 1 295 ? -19.624 6.075 88.252 1.00 86.06 295 GLU A C 1
ATOM 2301 O O . GLU A 1 295 ? -19.340 7.070 87.591 1.00 86.06 295 GLU A O 1
ATOM 2306 N N . GLU A 1 296 ? -19.523 4.838 87.748 1.00 85.19 296 GLU A N 1
ATOM 2307 C CA . GLU A 1 296 ? -18.977 4.502 86.415 1.00 85.19 296 GLU A CA 1
ATOM 2308 C C . GLU A 1 296 ? -20.037 4.557 85.298 1.00 85.19 296 GLU A C 1
ATOM 2310 O O . GLU A 1 296 ? -19.717 4.793 84.132 1.00 85.19 296 GLU A O 1
ATOM 2315 N N . ILE A 1 297 ? -21.322 4.381 85.638 1.00 87.75 297 ILE A N 1
ATOM 2316 C CA . ILE A 1 297 ? -22.438 4.361 84.670 1.00 87.75 297 ILE A CA 1
ATOM 2317 C C . ILE A 1 297 ? -22.457 5.588 83.733 1.00 87.75 297 ILE A C 1
ATOM 2319 O O . ILE A 1 297 ? -22.654 5.396 82.529 1.00 87.75 297 ILE A O 1
ATOM 2323 N N . PRO A 1 298 ? -22.273 6.841 84.208 1.00 89.69 298 PRO A N 1
ATOM 2324 C CA . PRO A 1 298 ? -22.290 8.010 83.329 1.00 89.69 298 PRO A CA 1
ATOM 2325 C C . PRO A 1 298 ? -21.166 7.998 82.286 1.00 89.69 298 PRO A C 1
ATOM 2327 O O . PRO A 1 298 ? -21.385 8.420 81.150 1.00 89.69 298 PRO A O 1
ATOM 2330 N N . GLU A 1 299 ? -19.982 7.507 82.658 1.00 88.12 299 GLU A N 1
ATOM 2331 C CA . GLU A 1 299 ? -18.818 7.418 81.774 1.00 88.12 299 GLU A CA 1
ATOM 2332 C C . GLU A 1 299 ? -19.025 6.335 80.709 1.00 88.12 299 GLU A C 1
ATOM 2334 O O . GLU A 1 299 ? -18.922 6.615 79.513 1.00 88.12 299 GLU A O 1
ATOM 2339 N N . ILE A 1 300 ? -19.465 5.143 81.123 1.00 88.25 300 ILE A N 1
ATOM 2340 C CA . ILE A 1 300 ? -19.785 4.030 80.218 1.00 88.25 300 ILE A CA 1
ATOM 2341 C C . ILE A 1 300 ? -20.891 4.428 79.221 1.00 88.25 300 ILE A C 1
ATOM 2343 O O . ILE A 1 300 ? -20.796 4.167 78.018 1.00 88.25 300 ILE A O 1
ATOM 2347 N N . ALA A 1 301 ? -21.936 5.121 79.688 1.00 85.62 301 ALA A N 1
ATOM 2348 C CA . ALA A 1 301 ? -23.007 5.622 78.826 1.00 85.62 301 ALA A CA 1
ATOM 2349 C C . ALA A 1 301 ? -22.506 6.673 77.817 1.00 85.62 301 ALA A C 1
ATOM 2351 O O . ALA A 1 301 ? -22.943 6.680 76.660 1.00 85.62 301 ALA A O 1
ATOM 2352 N N . ALA A 1 302 ? -21.578 7.545 78.225 1.00 86.88 302 ALA A N 1
ATOM 2353 C CA . ALA A 1 302 ? -20.961 8.525 77.336 1.00 86.88 302 ALA A CA 1
ATOM 2354 C C . ALA A 1 302 ? -20.107 7.853 76.246 1.00 86.88 302 ALA A C 1
ATOM 2356 O O . ALA A 1 302 ? -20.184 8.258 75.080 1.00 86.88 302 ALA A O 1
ATOM 2357 N N . GLU A 1 303 ? -19.357 6.797 76.579 1.00 88.81 303 GLU A N 1
ATOM 2358 C CA . GLU A 1 303 ? -18.599 6.020 75.592 1.00 88.81 303 GLU A CA 1
ATOM 2359 C C . GLU A 1 303 ? -19.510 5.330 74.573 1.00 88.81 303 GLU A C 1
ATOM 2361 O O . GLU A 1 303 ? -19.256 5.408 73.367 1.00 88.81 303 GLU A O 1
ATOM 2366 N N . ILE A 1 304 ? -20.617 4.731 75.026 1.00 88.44 304 ILE A N 1
ATOM 2367 C CA . ILE A 1 304 ? -21.612 4.101 74.145 1.00 88.44 304 ILE A CA 1
ATOM 2368 C C . ILE A 1 304 ? -22.220 5.124 73.176 1.00 88.44 304 ILE A C 1
ATOM 2370 O O . ILE A 1 304 ? -22.337 4.863 71.973 1.00 88.44 304 ILE A O 1
ATOM 2374 N N . LEU A 1 305 ? -22.589 6.311 73.665 1.00 86.31 305 LEU A N 1
ATOM 2375 C CA . LEU A 1 305 ? -23.144 7.380 72.828 1.00 86.31 305 LEU A CA 1
ATOM 2376 C C . LEU A 1 305 ? -22.117 7.922 71.824 1.00 86.31 305 LEU A C 1
ATOM 2378 O O . LEU A 1 305 ? -22.451 8.160 70.658 1.00 86.31 305 LEU A O 1
ATOM 2382 N N . SER A 1 306 ? -20.863 8.082 72.251 1.00 86.94 306 SER A N 1
ATOM 2383 C CA . SER A 1 306 ? -19.754 8.517 71.396 1.00 86.94 306 SER A CA 1
ATOM 2384 C C . SER A 1 306 ? -19.477 7.505 70.278 1.00 86.94 306 SER A C 1
ATOM 2386 O O . SER A 1 306 ? -19.441 7.861 69.096 1.00 86.94 306 SER A O 1
ATOM 2388 N N . ALA A 1 307 ? -19.381 6.220 70.625 1.00 86.25 307 ALA A N 1
ATOM 2389 C CA . ALA A 1 307 ? -19.229 5.120 69.679 1.00 86.25 307 ALA A CA 1
ATOM 2390 C C . ALA A 1 307 ? -20.406 5.061 68.685 1.00 86.25 307 ALA A C 1
ATOM 2392 O O . ALA A 1 307 ? -20.203 5.059 67.469 1.00 86.25 307 ALA A O 1
ATOM 2393 N N . SER A 1 308 ? -21.645 5.141 69.170 1.00 83.12 308 SER A N 1
ATOM 2394 C CA . SER A 1 308 ? -22.845 5.157 68.318 1.00 83.12 308 SER A CA 1
ATOM 2395 C C . SER A 1 308 ? -22.852 6.338 67.335 1.00 83.12 308 SER A C 1
ATOM 2397 O O . SER A 1 308 ? -23.188 6.181 66.158 1.00 83.12 308 SER A O 1
ATOM 2399 N N . SER A 1 309 ? -22.407 7.515 67.784 1.00 84.94 309 SER A N 1
ATOM 2400 C CA . SER A 1 309 ? -22.292 8.714 66.942 1.00 84.94 309 SER A CA 1
ATOM 2401 C C . SER A 1 309 ? -21.252 8.544 65.829 1.00 84.94 309 SER A C 1
ATOM 2403 O O . SER A 1 309 ? -21.474 8.983 64.697 1.00 84.94 309 SER A O 1
ATOM 2405 N N . ARG A 1 310 ? -20.138 7.852 66.108 1.00 84.12 310 ARG A N 1
ATOM 2406 C CA . ARG A 1 310 ? -19.121 7.517 65.097 1.00 84.12 310 ARG A CA 1
ATOM 2407 C C . ARG A 1 310 ? -19.663 6.567 64.027 1.00 84.12 310 ARG A C 1
ATOM 2409 O O . ARG A 1 310 ? -19.426 6.818 62.847 1.00 84.12 310 ARG A O 1
ATOM 2416 N N . ILE A 1 311 ? -20.442 5.546 64.405 1.00 84.69 311 ILE A N 1
ATOM 2417 C CA . ILE A 1 311 ? -21.114 4.655 63.436 1.00 84.69 311 ILE A CA 1
ATOM 2418 C C . ILE A 1 311 ? -22.050 5.461 62.534 1.00 84.69 311 ILE A C 1
ATOM 2420 O O . ILE A 1 311 ? -21.980 5.338 61.310 1.00 84.69 311 ILE A O 1
ATOM 2424 N N . ALA A 1 312 ? -22.886 6.326 63.115 1.00 78.38 312 ALA A N 1
ATOM 2425 C CA . ALA A 1 312 ? -23.807 7.161 62.347 1.00 78.38 312 ALA A CA 1
ATOM 2426 C C . ALA A 1 312 ? -23.067 8.061 61.338 1.00 78.38 312 ALA A C 1
ATOM 2428 O O . ALA A 1 312 ? -23.486 8.176 60.183 1.00 78.38 312 ALA A O 1
ATOM 2429 N N . ALA A 1 313 ? -21.931 8.644 61.736 1.00 80.38 313 ALA A N 1
ATOM 2430 C CA . ALA A 1 313 ? -21.093 9.456 60.856 1.00 80.38 313 ALA A CA 1
ATOM 2431 C C . ALA A 1 313 ? -20.456 8.641 59.712 1.00 80.38 313 ALA A C 1
ATOM 2433 O O . ALA A 1 313 ? -20.374 9.125 58.580 1.00 80.38 313 ALA A O 1
ATOM 2434 N N . THR A 1 314 ? -20.016 7.406 59.966 1.00 80.19 314 THR A N 1
ATOM 2435 C CA . THR A 1 314 ? -19.479 6.511 58.924 1.00 80.19 314 THR A CA 1
ATOM 2436 C C . THR A 1 314 ? -20.570 6.059 57.949 1.00 80.19 314 THR A C 1
ATOM 2438 O O . THR A 1 314 ? -20.373 6.148 56.738 1.00 80.19 314 THR A O 1
ATOM 2441 N N . VAL A 1 315 ? -21.765 5.709 58.434 1.00 77.88 315 VAL A N 1
ATOM 2442 C CA . VAL A 1 315 ? -22.921 5.375 57.578 1.00 77.88 315 VAL A CA 1
ATOM 2443 C C . VAL A 1 315 ? -23.336 6.559 56.698 1.00 77.88 315 VAL A C 1
ATOM 2445 O O . VAL A 1 315 ? -23.595 6.389 55.506 1.00 77.88 315 VAL A O 1
ATOM 2448 N N . GLN A 1 316 ? -23.353 7.781 57.236 1.00 74.88 316 GLN A N 1
ATOM 2449 C CA . GLN A 1 316 ? -23.638 8.978 56.438 1.00 74.88 316 GLN A CA 1
ATOM 2450 C C . GLN A 1 316 ? -22.565 9.257 55.377 1.00 74.88 316 GLN A C 1
ATOM 2452 O O . GLN A 1 316 ? -22.908 9.688 54.274 1.00 74.88 316 GLN A O 1
ATOM 2457 N N . ARG A 1 317 ? -21.282 9.009 55.679 1.00 74.38 317 ARG A N 1
ATOM 2458 C CA . ARG A 1 317 ? -20.187 9.124 54.700 1.00 74.38 317 ARG A CA 1
ATOM 2459 C C . ARG A 1 317 ? -20.349 8.121 53.554 1.00 74.38 317 ARG A C 1
ATOM 2461 O O . ARG A 1 317 ? -20.243 8.523 52.401 1.00 74.38 317 ARG A O 1
ATOM 2468 N N . LEU A 1 318 ? -20.710 6.873 53.851 1.00 69.31 318 LEU A N 1
ATOM 2469 C CA . LEU A 1 318 ? -20.983 5.841 52.839 1.00 69.31 318 LEU A CA 1
ATOM 2470 C C . LEU A 1 318 ? -22.144 6.209 51.919 1.00 69.31 318 LEU A C 1
ATOM 2472 O O . LEU A 1 318 ? -22.043 6.084 50.702 1.00 69.31 318 LEU A O 1
ATOM 2476 N N . ARG A 1 319 ? -23.232 6.733 52.491 1.00 65.06 319 ARG A N 1
ATOM 2477 C CA . ARG A 1 319 ? -24.414 7.154 51.729 1.00 65.06 319 ARG A CA 1
ATOM 2478 C C . ARG A 1 319 ? -24.113 8.286 50.739 1.00 65.06 319 ARG A C 1
ATOM 2480 O O . ARG A 1 319 ? -24.761 8.372 49.704 1.00 65.06 319 ARG A O 1
ATOM 2487 N N . LYS A 1 320 ? -23.132 9.143 51.048 1.00 64.44 320 LYS A N 1
ATOM 2488 C CA . LYS A 1 320 ? -22.670 10.228 50.164 1.00 64.44 320 LYS A CA 1
ATOM 2489 C C . LYS A 1 320 ? -21.718 9.759 49.059 1.00 64.44 320 LYS A C 1
ATOM 2491 O O . LYS A 1 320 ? -21.599 10.459 48.062 1.00 64.44 320 LYS A O 1
ATOM 2496 N N . LEU A 1 321 ? -21.057 8.610 49.224 1.00 62.38 321 LEU A N 1
ATOM 2497 C CA . LEU A 1 321 ? -20.116 8.048 48.244 1.00 62.38 321 LEU A CA 1
ATOM 2498 C C . LEU A 1 321 ? -20.804 7.318 47.078 1.00 62.38 321 LEU A C 1
ATOM 2500 O O . LEU A 1 321 ? -20.123 6.900 46.150 1.00 62.38 321 LEU A O 1
ATOM 2504 N N . GLY A 1 322 ? -22.136 7.201 47.085 1.00 52.09 322 GLY A N 1
ATOM 2505 C CA . GLY A 1 322 ? -22.880 6.676 45.940 1.00 52.09 322 GLY A CA 1
ATOM 2506 C C . GLY A 1 322 ? -22.622 5.195 45.664 1.00 52.09 322 GLY A C 1
ATOM 2507 O O . GLY A 1 322 ? -22.497 4.812 44.506 1.00 52.09 322 GLY A O 1
ATOM 2508 N N . VAL A 1 323 ? -22.548 4.354 46.705 1.00 50.16 323 VAL A N 1
ATOM 2509 C CA . VAL A 1 323 ? -22.652 2.899 46.513 1.00 50.16 323 VAL A CA 1
ATOM 2510 C C . VAL A 1 323 ? -24.045 2.624 45.926 1.00 50.16 323 VAL A C 1
ATOM 2512 O O . VAL A 1 323 ? -25.032 2.992 46.573 1.00 50.16 323 VAL A O 1
ATOM 2515 N N . PRO A 1 324 ? -24.166 2.054 44.713 1.00 42.19 324 PRO A N 1
ATOM 2516 C CA . PRO A 1 324 ? -25.465 1.762 44.122 1.00 42.19 324 PRO A CA 1
ATOM 2517 C C . PRO A 1 324 ? -26.244 0.790 45.010 1.00 42.19 324 PRO A C 1
ATOM 2519 O O . PRO A 1 324 ? -25.655 -0.091 45.637 1.00 42.19 324 PRO A O 1
ATOM 2522 N N . GLU A 1 325 ? -27.569 0.924 45.031 1.00 40.97 325 GLU A N 1
ATOM 2523 C CA . GLU A 1 325 ? -28.495 -0.072 45.578 1.00 40.97 325 GLU A CA 1
ATOM 2524 C C . GLU A 1 325 ? -28.216 -1.454 44.960 1.00 40.97 325 GLU A C 1
ATOM 2526 O O . GLU A 1 325 ? -28.705 -1.767 43.883 1.00 40.97 325 GLU A O 1
ATOM 2531 N N . SER A 1 326 ? -27.384 -2.284 45.591 1.00 39.00 326 SER A N 1
ATOM 2532 C CA . SER A 1 326 ? -27.262 -3.710 45.255 1.00 39.00 326 SER A CA 1
ATOM 2533 C C . SER A 1 326 ? -26.485 -4.469 46.326 1.00 39.00 326 SER A C 1
ATOM 2535 O O . SER A 1 326 ? -25.393 -4.980 46.112 1.00 39.00 326 SER A O 1
ATOM 2537 N N . VAL A 1 327 ? -27.092 -4.597 47.500 1.00 34.75 327 VAL A N 1
ATOM 2538 C CA . VAL A 1 327 ? -26.976 -5.853 48.242 1.00 34.75 327 VAL A CA 1
ATOM 2539 C C . VAL A 1 327 ? -28.401 -6.230 48.610 1.00 34.75 327 VAL A C 1
ATOM 2541 O O . VAL A 1 327 ? -28.942 -5.742 49.602 1.00 34.75 327 VAL A O 1
ATOM 2544 N N . GLU A 1 328 ? -29.047 -7.038 47.764 1.00 31.73 328 GLU A N 1
ATOM 2545 C CA . GLU A 1 328 ? -30.219 -7.795 48.197 1.00 31.73 328 GLU A CA 1
ATOM 2546 C C . GLU A 1 328 ? -29.811 -8.560 49.454 1.00 31.73 328 GLU A C 1
ATOM 2548 O O . GLU A 1 328 ? -28.924 -9.416 49.445 1.00 31.73 328 GLU A O 1
ATOM 2553 N N . TYR A 1 329 ? -30.421 -8.172 50.566 1.00 30.92 329 TYR A N 1
ATOM 2554 C CA . TYR A 1 329 ? -30.207 -8.769 51.866 1.00 30.92 329 TYR A CA 1
ATOM 2555 C C . TYR A 1 329 ? -30.818 -10.178 51.839 1.00 30.92 329 TYR A C 1
ATOM 2557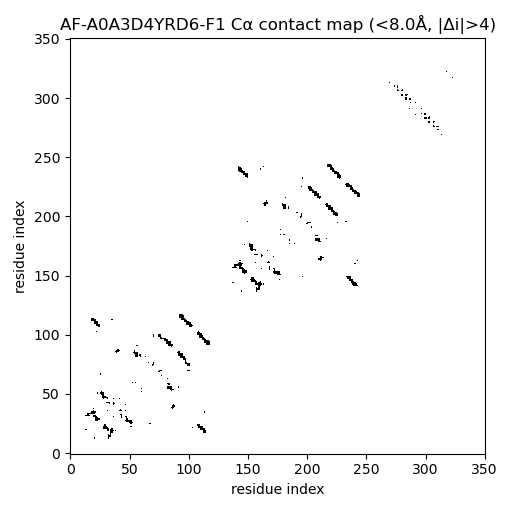 O O . TYR A 1 329 ? -31.987 -10.368 52.166 1.00 30.92 329 TYR A O 1
ATOM 2565 N N . LEU A 1 330 ? -30.046 -11.181 51.410 1.00 34.91 330 LEU A N 1
ATOM 2566 C CA . LEU A 1 330 ? -30.396 -12.595 51.569 1.00 34.91 330 LEU A CA 1
ATOM 2567 C C . LEU A 1 330 ? -30.266 -12.961 53.051 1.00 34.91 330 LEU A C 1
ATOM 2569 O O . LEU A 1 330 ? -29.248 -13.473 53.510 1.00 34.91 330 LEU A O 1
ATOM 2573 N N . GLY A 1 331 ? -31.313 -12.644 53.807 1.00 30.22 331 GLY A N 1
ATOM 2574 C CA . GLY A 1 331 ? -31.392 -12.865 55.245 1.00 30.22 331 GLY A CA 1
ATOM 2575 C C . GLY A 1 331 ? -32.790 -13.262 55.703 1.00 30.22 331 GLY A C 1
ATOM 2576 O O . GLY A 1 331 ? -33.228 -12.819 56.758 1.00 30.22 331 GLY A O 1
ATOM 2577 N N . GLU A 1 332 ? -33.519 -14.082 54.942 1.00 37.62 332 GLU A N 1
ATOM 2578 C CA . GLU A 1 332 ? -34.692 -14.758 55.500 1.00 37.62 332 GLU A CA 1
ATOM 2579 C C . GLU A 1 332 ? -34.249 -15.968 56.330 1.00 37.62 332 GLU A C 1
ATOM 2581 O O . GLU A 1 332 ? -34.014 -17.058 55.809 1.00 37.62 332 GLU A O 1
ATOM 2586 N N . ASN A 1 333 ? -34.171 -15.790 57.652 1.00 33.41 333 ASN A N 1
ATOM 2587 C CA . ASN A 1 333 ? -34.734 -16.775 58.574 1.00 33.41 333 ASN A CA 1
ATOM 2588 C C . ASN A 1 333 ? -34.906 -16.235 60.005 1.00 33.41 333 ASN A C 1
ATOM 2590 O O . ASN A 1 333 ? -33.942 -16.038 60.734 1.00 33.41 333 ASN A O 1
ATOM 2594 N N . LYS A 1 334 ? -36.185 -16.190 60.406 1.00 33.94 334 LYS A N 1
ATOM 2595 C CA . LYS A 1 334 ? -36.735 -16.459 61.750 1.00 33.94 334 LYS A CA 1
ATOM 2596 C C . LYS A 1 334 ? -36.413 -15.485 62.894 1.00 33.94 334 LYS A C 1
ATOM 2598 O O . LYS A 1 334 ? -35.361 -15.579 63.507 1.00 33.94 334 LYS A O 1
ATOM 2603 N N . MET A 1 335 ? -37.459 -14.813 63.391 1.00 24.73 335 MET A N 1
ATOM 2604 C CA . MET A 1 335 ? -38.109 -15.213 64.656 1.00 24.73 335 MET A CA 1
ATOM 2605 C C . MET A 1 335 ? -39.421 -14.447 64.934 1.00 24.73 335 MET A C 1
ATOM 2607 O O . MET A 1 335 ? -39.445 -13.226 64.948 1.00 24.73 335 MET A O 1
ATOM 2611 N N . LEU A 1 336 ? -40.473 -15.232 65.214 1.00 29.17 336 LEU A N 1
ATOM 2612 C CA . LEU A 1 336 ? -41.566 -15.011 66.182 1.00 29.17 336 LEU A CA 1
ATOM 2613 C C . LEU A 1 336 ? -42.343 -13.678 66.158 1.00 29.17 336 LEU A C 1
ATOM 2615 O O . LEU A 1 336 ? -42.056 -12.763 66.923 1.00 29.17 336 LEU A O 1
ATOM 2619 N N . ASP A 1 337 ? -43.461 -13.662 65.423 1.00 32.41 337 ASP A N 1
ATOM 2620 C CA . ASP A 1 337 ? -44.602 -12.801 65.760 1.00 32.41 337 ASP A CA 1
ATOM 2621 C C . ASP A 1 337 ? -45.411 -13.447 66.902 1.00 32.41 337 ASP A C 1
ATOM 2623 O O . ASP A 1 337 ? -46.041 -14.497 66.745 1.00 32.41 337 ASP A O 1
ATOM 2627 N N . LEU A 1 338 ? -45.350 -12.817 68.076 1.00 38.25 338 LEU A N 1
ATOM 2628 C CA . LEU A 1 338 ? -46.090 -13.164 69.291 1.00 38.25 338 LEU A CA 1
ATOM 2629 C C . LEU A 1 338 ? -47.394 -12.364 69.411 1.00 38.25 338 LEU A C 1
ATOM 2631 O O . LEU A 1 338 ? -47.721 -11.853 70.483 1.00 38.25 338 LEU A O 1
ATOM 2635 N N . SER A 1 339 ? -48.179 -12.257 68.339 1.00 37.44 339 SER A N 1
ATOM 2636 C CA . SER A 1 339 ? -49.470 -11.583 68.447 1.00 37.44 339 SER A CA 1
ATOM 2637 C C . SER A 1 339 ? -50.549 -12.095 67.491 1.00 37.44 339 SER A C 1
ATOM 2639 O O . SER A 1 339 ? -50.916 -11.405 66.557 1.00 37.44 339 SER A O 1
ATOM 2641 N N . HIS A 1 340 ? -51.194 -13.233 67.801 1.00 33.41 340 HIS A N 1
ATOM 2642 C CA . HIS A 1 340 ? -52.671 -13.323 67.765 1.00 33.41 340 HIS A CA 1
ATOM 2643 C C . HIS A 1 340 ? -53.257 -14.603 68.403 1.00 33.41 340 HIS A C 1
ATOM 2645 O O . HIS A 1 340 ? -52.692 -15.691 68.364 1.00 33.41 340 HIS A O 1
ATOM 2651 N N . LYS A 1 341 ? -54.415 -14.405 69.048 1.00 38.66 341 LYS A N 1
ATOM 2652 C CA . LYS A 1 341 ? -55.193 -15.293 69.939 1.00 38.66 341 LYS A CA 1
ATOM 2653 C C . LYS A 1 341 ? -55.730 -16.591 69.287 1.00 38.66 341 LYS A C 1
ATOM 2655 O O . LYS A 1 341 ? -55.835 -16.670 68.067 1.00 38.66 341 LYS A O 1
ATOM 2660 N N . PRO A 1 342 ? -56.144 -17.599 70.093 1.00 37.25 342 PRO A N 1
ATOM 2661 C CA . PRO A 1 342 ? -56.390 -18.960 69.620 1.00 37.25 342 PRO A CA 1
ATOM 2662 C C . PRO A 1 342 ? -57.733 -19.105 68.894 1.00 37.25 342 PRO A C 1
ATOM 2664 O O . PRO A 1 342 ? -58.788 -18.757 69.429 1.00 37.25 342 PRO A O 1
ATOM 2667 N N . LEU A 1 343 ? -57.707 -19.721 67.711 1.00 35.72 343 LEU A N 1
ATOM 2668 C CA . LEU A 1 343 ? -58.902 -20.233 67.045 1.00 35.72 343 LEU A CA 1
ATOM 2669 C C . LEU A 1 343 ? -59.179 -21.676 67.499 1.00 35.72 343 LEU A C 1
ATOM 2671 O O . LEU A 1 343 ? -58.335 -22.568 67.423 1.00 35.72 343 LEU A O 1
ATOM 2675 N N . LYS A 1 344 ? -60.393 -21.859 68.023 1.00 39.09 344 LYS A N 1
ATOM 2676 C CA . LYS A 1 344 ? -60.997 -23.102 68.516 1.00 39.09 344 LYS A CA 1
ATOM 2677 C C . LYS A 1 344 ? -60.871 -24.259 67.514 1.00 39.09 344 LYS A C 1
ATOM 2679 O O . LYS A 1 344 ? -61.237 -24.112 66.352 1.00 39.09 344 LYS A O 1
ATOM 2684 N N . LYS A 1 345 ? -60.512 -25.453 68.005 1.00 43.53 345 LYS A N 1
ATOM 2685 C CA . LYS A 1 345 ? -60.855 -26.723 67.334 1.00 43.53 345 LYS A CA 1
ATOM 2686 C C . LYS A 1 345 ? -62.369 -26.949 67.395 1.00 43.53 345 LYS A C 1
ATOM 2688 O O . LYS A 1 345 ? -62.984 -26.723 68.436 1.00 43.53 345 LYS A O 1
ATOM 2693 N N . PRO A 1 346 ? -62.945 -27.468 66.309 1.00 44.09 346 PRO A N 1
ATOM 2694 C CA . PRO A 1 346 ? -63.512 -28.822 66.329 1.00 44.09 346 PRO A CA 1
ATOM 2695 C C . PRO A 1 346 ? -63.119 -29.564 65.035 1.00 44.09 346 PRO A C 1
ATOM 2697 O O . PRO A 1 346 ? -62.601 -28.962 64.109 1.00 44.09 346 PRO A O 1
ATOM 2700 N N . SER A 1 347 ? -63.330 -30.849 64.796 1.00 37.00 347 SER A N 1
ATOM 2701 C CA . SER A 1 347 ? -63.541 -32.075 65.564 1.00 37.00 347 SER A CA 1
ATOM 2702 C C . SER A 1 347 ? -63.378 -33.191 64.518 1.00 37.00 347 SER A C 1
ATOM 2704 O O . SER A 1 347 ? -63.779 -32.999 63.370 1.00 37.00 347 SER A O 1
ATOM 2706 N N . LYS A 1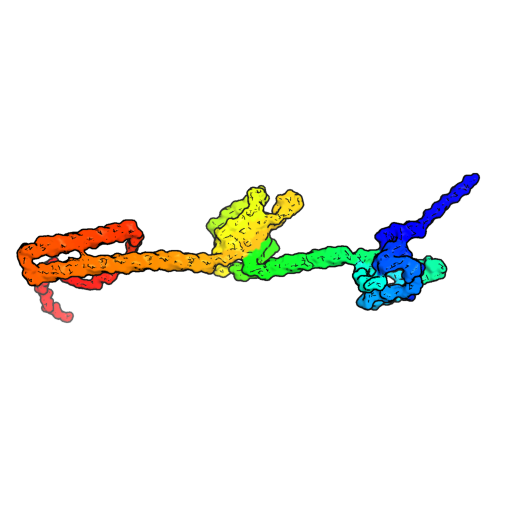 348 ? -62.823 -34.353 64.876 1.00 46.38 348 LYS A N 1
ATOM 2707 C CA . LYS A 1 348 ? -62.810 -35.527 63.985 1.00 46.38 348 LYS A CA 1
ATOM 2708 C C . LYS A 1 348 ? -64.237 -36.020 63.696 1.00 46.38 348 LYS A C 1
ATOM 2710 O O . LYS A 1 348 ? -65.008 -36.171 64.639 1.00 46.38 348 LYS A O 1
ATOM 2715 N N . ARG A 1 349 ? -64.505 -36.373 62.434 1.00 40.59 349 ARG A N 1
ATOM 2716 C CA . ARG A 1 349 ? -65.377 -37.452 61.894 1.00 40.59 349 ARG A CA 1
ATOM 2717 C C . ARG A 1 349 ? -65.342 -37.257 60.367 1.00 40.59 349 ARG A C 1
ATOM 2719 O O . ARG A 1 349 ? -65.547 -36.142 59.923 1.00 40.59 349 ARG A O 1
ATOM 2726 N N . GLY A 1 350 ? -64.999 -38.201 59.501 1.00 43.25 350 GLY A N 1
ATOM 2727 C CA . GLY A 1 350 ? -65.130 -39.647 59.546 1.00 43.25 350 GLY A CA 1
ATOM 2728 C C . GLY A 1 350 ? -65.957 -40.057 58.327 1.00 43.25 350 GLY A C 1
ATOM 2729 O O . GLY A 1 350 ? -67.172 -39.896 58.375 1.00 43.25 350 GLY A O 1
ATOM 2730 N N . LYS A 1 351 ? -65.296 -40.524 57.264 1.00 41.62 351 LYS A N 1
ATOM 2731 C CA . LYS A 1 351 ? -65.673 -41.617 56.352 1.00 41.62 351 LYS A CA 1
ATOM 2732 C C . LYS A 1 351 ? -64.655 -41.707 55.226 1.00 41.62 351 LYS A C 1
ATOM 2734 O O . LYS A 1 351 ? -64.271 -40.630 54.724 1.00 41.62 351 LYS A O 1
#

Mean predicted aligned error: 15.14 Å